Protein AF-A0A183AUZ8-F1 (afdb_monomer_lite)

InterPro domains:
  IPR031570 Neurobeachin/BDCP, DUF4704 [PF15787] (14-225)
  IPR050865 BEACH Domain-Containing [PTHR13743] (16-226)

Organism: NCBI:txid27848

Radius of gyration: 24.54 Å; chains: 1; bounding box: 104×72×53 Å

Structure (mmCIF, N/CA/C/O backbone):
data_AF-A0A183AUZ8-F1
#
_entry.id   AF-A0A183AUZ8-F1
#
loop_
_atom_site.group_PDB
_atom_site.id
_atom_site.type_symbol
_atom_site.label_atom_id
_atom_site.label_alt_id
_atom_site.label_comp_id
_atom_site.label_asym_id
_atom_site.label_entity_id
_atom_site.label_seq_id
_atom_site.pdbx_PDB_ins_code
_atom_site.Cartn_x
_atom_site.Cartn_y
_atom_site.Cartn_z
_atom_site.occupancy
_atom_site.B_iso_or_equiv
_atom_site.auth_seq_id
_atom_site.auth_comp_id
_atom_site.auth_asym_id
_atom_site.auth_atom_id
_atom_site.pdbx_PDB_model_num
ATOM 1 N N . MET A 1 1 ? 46.130 -4.155 -6.485 1.00 32.97 1 MET A N 1
ATOM 2 C CA . MET A 1 1 ? 44.890 -4.934 -6.694 1.00 32.97 1 MET A CA 1
ATOM 3 C C . MET A 1 1 ? 44.482 -5.576 -5.377 1.00 32.97 1 MET A C 1
ATOM 5 O O . MET A 1 1 ? 45.115 -6.537 -4.963 1.00 32.97 1 MET A O 1
ATOM 9 N N . ALA A 1 2 ? 43.492 -5.015 -4.681 1.00 32.28 2 ALA A N 1
ATOM 10 C CA . ALA A 1 2 ? 42.981 -5.591 -3.439 1.00 32.28 2 ALA A CA 1
ATOM 11 C C . ALA A 1 2 ? 41.902 -6.631 -3.772 1.00 32.28 2 ALA A C 1
ATOM 13 O O . ALA A 1 2 ? 40.812 -6.291 -4.225 1.00 32.28 2 ALA A O 1
ATOM 14 N N . VAL A 1 3 ? 42.239 -7.908 -3.596 1.00 37.34 3 VAL A N 1
ATOM 15 C CA . VAL A 1 3 ? 41.305 -9.029 -3.728 1.00 37.34 3 VAL A CA 1
ATOM 16 C C . VAL A 1 3 ? 40.430 -9.055 -2.476 1.00 37.34 3 VAL A C 1
ATOM 18 O O . VAL A 1 3 ? 40.911 -9.365 -1.387 1.00 37.34 3 VAL A O 1
ATOM 21 N N . PHE A 1 4 ? 39.144 -8.734 -2.621 1.00 37.06 4 PHE A N 1
ATOM 22 C CA . PHE A 1 4 ? 38.146 -8.947 -1.573 1.00 37.06 4 PHE A CA 1
ATOM 23 C C . PHE A 1 4 ? 37.983 -10.455 -1.331 1.00 37.06 4 PHE A C 1
ATOM 25 O O . PHE A 1 4 ? 37.250 -11.144 -2.040 1.00 37.06 4 PHE A O 1
ATOM 32 N N . ARG A 1 5 ? 38.679 -10.990 -0.320 1.00 40.84 5 ARG A N 1
ATOM 33 C CA . ARG A 1 5 ? 38.391 -12.322 0.225 1.00 40.84 5 ARG A CA 1
ATOM 34 C C . ARG A 1 5 ? 37.094 -12.247 1.025 1.00 40.84 5 ARG A C 1
ATOM 36 O O . ARG A 1 5 ? 37.090 -11.861 2.189 1.00 40.84 5 ARG A O 1
ATOM 43 N N . ILE A 1 6 ? 35.990 -12.633 0.396 1.00 52.94 6 ILE A N 1
ATOM 44 C CA . ILE A 1 6 ? 34.764 -12.981 1.114 1.00 52.94 6 ILE A CA 1
ATOM 45 C C . ILE A 1 6 ? 35.009 -14.366 1.715 1.00 52.94 6 ILE A C 1
ATOM 47 O O . ILE A 1 6 ? 35.098 -15.349 0.980 1.00 52.94 6 ILE A O 1
ATOM 51 N N . ASN A 1 7 ? 35.160 -14.439 3.038 1.00 43.72 7 ASN A N 1
ATOM 52 C CA . ASN A 1 7 ? 35.188 -15.705 3.767 1.00 43.72 7 ASN A CA 1
ATOM 53 C C . ASN A 1 7 ? 33.906 -16.490 3.435 1.00 43.72 7 ASN A C 1
ATOM 55 O O . ASN A 1 7 ? 32.812 -16.119 3.859 1.00 43.72 7 ASN A O 1
ATOM 59 N N . LYS A 1 8 ? 34.037 -17.544 2.619 1.00 52.25 8 LYS A N 1
ATOM 60 C CA . LYS A 1 8 ? 32.941 -18.434 2.225 1.00 52.25 8 LYS A CA 1
ATOM 61 C C . LYS A 1 8 ? 32.651 -19.402 3.369 1.00 52.25 8 LYS A C 1
ATOM 63 O O . LYS A 1 8 ? 33.182 -20.506 3.401 1.00 52.25 8 LYS A O 1
ATOM 68 N N . VAL A 1 9 ? 31.796 -18.993 4.300 1.00 56.75 9 VAL A N 1
ATOM 69 C CA . VAL A 1 9 ? 30.981 -19.976 5.023 1.00 56.75 9 VAL A CA 1
ATOM 70 C C . VAL A 1 9 ? 30.044 -20.591 3.972 1.00 56.75 9 VAL A C 1
ATOM 72 O O . VAL A 1 9 ? 29.371 -19.818 3.284 1.00 56.75 9 VAL A O 1
ATOM 75 N N . PRO A 1 10 ? 30.031 -21.922 3.762 1.00 57.81 10 PRO A N 1
ATOM 76 C CA . PRO A 1 10 ? 29.161 -22.536 2.766 1.00 57.81 10 PRO A CA 1
ATOM 77 C C . PRO A 1 10 ? 27.706 -22.306 3.179 1.00 57.81 10 PRO A C 1
ATOM 79 O O . PRO A 1 10 ? 27.254 -22.781 4.222 1.00 57.81 10 PRO A O 1
ATOM 82 N N . LEU A 1 11 ? 26.996 -21.512 2.384 1.00 59.31 11 LEU A N 1
ATOM 83 C CA . LEU A 1 11 ? 25.573 -21.265 2.565 1.00 59.31 11 LEU A CA 1
ATOM 84 C C . LEU A 1 11 ? 24.807 -22.495 2.070 1.00 59.31 11 LEU A C 1
ATOM 86 O O . LEU A 1 11 ? 25.233 -23.181 1.142 1.00 59.31 11 LEU A O 1
ATOM 90 N N . ARG A 1 12 ? 23.663 -22.797 2.689 1.00 67.00 12 ARG A N 1
ATOM 91 C CA . ARG A 1 12 ? 22.786 -23.857 2.167 1.00 67.00 12 ARG A CA 1
ATOM 92 C C . ARG A 1 12 ? 22.273 -23.429 0.779 1.00 67.00 12 ARG A C 1
ATOM 94 O O . ARG A 1 12 ? 22.017 -22.237 0.611 1.00 67.00 12 ARG A O 1
ATOM 101 N N . PRO A 1 13 ? 22.024 -24.347 -0.174 1.00 74.56 13 PRO A N 1
ATOM 102 C CA . PRO A 1 13 ? 21.594 -23.988 -1.533 1.00 74.56 13 PRO A CA 1
ATOM 103 C C . PRO A 1 13 ? 20.413 -23.000 -1.585 1.00 74.56 13 PRO A C 1
ATOM 105 O O . PRO A 1 13 ? 20.418 -22.056 -2.367 1.00 74.56 13 PRO A O 1
ATOM 108 N N . ALA A 1 14 ? 19.441 -23.130 -0.676 1.00 73.81 14 ALA A N 1
ATOM 109 C CA . ALA A 1 14 ? 18.319 -22.194 -0.558 1.00 73.81 14 ALA A CA 1
ATOM 110 C C . ALA A 1 14 ? 18.739 -20.759 -0.162 1.00 73.81 14 ALA A C 1
ATOM 112 O O . ALA A 1 14 ? 18.191 -19.785 -0.671 1.00 73.81 14 ALA A O 1
ATOM 113 N N . GLN A 1 15 ? 19.735 -20.607 0.715 1.00 77.44 15 GLN A N 1
ATOM 114 C CA . GLN A 1 15 ? 20.244 -19.296 1.139 1.00 77.44 15 GLN A CA 1
ATOM 115 C C . GLN A 1 15 ? 21.032 -18.601 0.024 1.00 77.44 15 GLN A C 1
ATOM 117 O O . GLN A 1 15 ? 20.997 -17.375 -0.082 1.00 77.44 15 GLN A O 1
ATOM 122 N N . GLU A 1 16 ? 21.723 -19.366 -0.824 1.00 82.44 16 GLU A N 1
ATOM 123 C CA . GLU A 1 16 ? 22.398 -18.821 -2.005 1.00 82.44 16 GLU A CA 1
ATOM 124 C C . GLU A 1 16 ? 21.390 -18.288 -3.025 1.00 82.44 16 GLU A C 1
ATOM 126 O O . GLU A 1 16 ? 21.568 -17.181 -3.531 1.00 82.44 16 GLU A O 1
ATOM 131 N N . VAL A 1 17 ? 20.291 -19.015 -3.252 1.00 82.50 17 VAL A N 1
ATOM 132 C CA . VAL A 1 17 ? 19.196 -18.574 -4.130 1.00 82.50 17 VAL A CA 1
ATOM 133 C C . VAL A 1 17 ? 18.550 -17.286 -3.614 1.00 82.50 17 VAL A C 1
ATOM 135 O O . VAL A 1 17 ? 18.391 -16.342 -4.386 1.00 82.50 17 VAL A O 1
ATOM 138 N N . LEU A 1 18 ? 18.241 -17.191 -2.316 1.00 80.88 18 LEU A N 1
ATOM 139 C CA . LEU A 1 18 ? 17.688 -15.963 -1.723 1.00 80.88 18 LEU A CA 1
ATOM 140 C C . LEU A 1 18 ? 18.646 -14.774 -1.864 1.00 80.88 18 LEU A C 1
ATOM 142 O O . LEU A 1 18 ? 18.237 -13.665 -2.207 1.00 80.88 18 LEU A O 1
ATOM 146 N N . LYS A 1 19 ? 19.946 -15.004 -1.659 1.00 84.00 19 LYS A N 1
ATOM 147 C CA . LYS A 1 19 ? 20.967 -13.967 -1.828 1.00 84.00 19 LYS A CA 1
ATOM 148 C C . LYS A 1 19 ? 21.095 -13.520 -3.286 1.00 84.00 19 LYS A C 1
ATOM 150 O O . LYS A 1 19 ? 21.259 -12.329 -3.543 1.00 84.00 19 LYS A O 1
ATOM 155 N N . LEU A 1 20 ? 21.014 -14.451 -4.237 1.00 87.31 20 LEU A N 1
ATOM 156 C CA . LEU A 1 20 ? 21.001 -14.142 -5.668 1.00 87.31 20 LEU A CA 1
ATOM 157 C C . LEU A 1 20 ? 19.767 -13.317 -6.046 1.00 87.31 20 LEU A C 1
ATOM 159 O O . LEU A 1 20 ? 19.931 -12.279 -6.683 1.00 87.31 20 LEU A O 1
ATOM 163 N N . ARG A 1 21 ? 18.570 -13.714 -5.592 1.00 87.31 21 ARG A N 1
ATOM 164 C CA . ARG A 1 21 ? 17.322 -12.952 -5.787 1.00 87.31 21 ARG A CA 1
ATOM 165 C C . ARG A 1 21 ? 17.463 -11.518 -5.281 1.00 87.31 21 ARG A C 1
ATOM 167 O O . ARG A 1 21 ? 17.284 -10.579 -6.052 1.00 87.31 21 ARG A O 1
ATOM 174 N N . ALA A 1 22 ? 17.900 -11.341 -4.034 1.00 84.56 22 ALA A N 1
ATOM 175 C CA . ALA A 1 22 ? 18.099 -10.017 -3.449 1.00 84.56 22 ALA A CA 1
ATOM 176 C C . ALA A 1 22 ? 19.098 -9.159 -4.250 1.00 84.56 22 ALA A C 1
ATOM 178 O O . ALA A 1 22 ? 18.833 -7.987 -4.522 1.00 84.56 22 ALA A O 1
ATOM 179 N N . ASN A 1 23 ? 20.226 -9.738 -4.675 1.00 85.44 23 ASN A N 1
ATOM 180 C CA . ASN A 1 23 ? 21.224 -9.024 -5.476 1.00 85.44 23 ASN A CA 1
ATOM 181 C C . ASN A 1 23 ? 20.684 -8.612 -6.854 1.00 85.44 23 ASN A C 1
ATOM 183 O O . ASN A 1 23 ? 20.964 -7.500 -7.301 1.00 85.44 23 ASN A O 1
ATOM 187 N N . LEU A 1 24 ? 19.903 -9.476 -7.513 1.00 88.69 24 LEU A N 1
ATOM 188 C CA . LEU A 1 24 ? 19.265 -9.164 -8.794 1.00 88.69 24 LEU A CA 1
ATOM 189 C C . LEU A 1 24 ? 18.282 -7.996 -8.655 1.00 88.69 24 LEU A C 1
ATOM 191 O O . LEU A 1 24 ? 18.330 -7.067 -9.456 1.00 88.69 24 LEU A O 1
ATOM 195 N N . LEU A 1 25 ? 17.448 -7.989 -7.611 1.00 86.56 25 LEU A N 1
ATOM 196 C CA . LEU A 1 25 ? 16.498 -6.898 -7.362 1.00 86.56 25 LEU A CA 1
ATOM 197 C C . LEU A 1 25 ? 17.210 -5.571 -7.070 1.00 86.56 25 LEU A C 1
ATOM 199 O O . LEU A 1 25 ? 16.816 -4.530 -7.595 1.00 86.56 25 LEU A O 1
ATOM 203 N N . VAL A 1 26 ? 18.290 -5.595 -6.281 1.00 86.38 26 VAL A N 1
ATOM 204 C CA . VAL A 1 26 ? 19.116 -4.401 -6.028 1.00 86.38 26 VAL A CA 1
ATOM 205 C C . VAL A 1 26 ? 19.742 -3.887 -7.322 1.00 86.38 26 VAL A C 1
ATOM 207 O O . VAL A 1 26 ? 19.744 -2.679 -7.559 1.00 86.38 26 VAL A O 1
ATOM 210 N N . TYR A 1 27 ? 20.245 -4.783 -8.170 1.00 87.06 27 TYR A N 1
ATOM 211 C CA . TYR A 1 27 ? 20.816 -4.412 -9.460 1.00 87.06 27 TYR A CA 1
ATOM 212 C C . TYR A 1 27 ? 19.770 -3.779 -10.387 1.00 87.06 27 TYR A C 1
ATOM 214 O O . TYR A 1 27 ? 20.010 -2.694 -10.915 1.00 87.06 27 TYR A O 1
ATOM 222 N N . LEU A 1 28 ? 18.585 -4.387 -10.515 1.00 87.12 28 LEU A N 1
ATOM 223 C CA . LEU A 1 28 ? 17.470 -3.833 -11.294 1.00 87.12 28 LEU A CA 1
ATOM 224 C C . LEU A 1 28 ? 17.058 -2.449 -10.787 1.00 87.12 28 LEU A C 1
ATOM 226 O O . LEU A 1 28 ? 16.944 -1.509 -11.571 1.00 87.12 28 LEU A O 1
ATOM 230 N N . LYS A 1 29 ? 16.922 -2.288 -9.466 1.00 87.44 29 LYS A N 1
ATOM 231 C CA . LYS A 1 29 ? 16.644 -0.988 -8.849 1.00 87.44 29 LYS A CA 1
ATOM 232 C C . LYS A 1 29 ? 17.690 0.060 -9.240 1.00 87.44 29 LYS A C 1
ATOM 234 O O . LYS A 1 29 ? 17.342 1.180 -9.611 1.00 87.44 29 LYS A O 1
ATOM 239 N N . GLN A 1 30 ? 18.973 -0.290 -9.144 1.00 86.88 30 GLN A N 1
ATOM 240 C CA . GLN A 1 30 ? 20.069 0.615 -9.492 1.00 86.88 30 GLN A CA 1
ATOM 241 C C . GLN A 1 30 ? 20.082 0.965 -10.983 1.00 86.88 30 GLN A C 1
ATOM 243 O O . GLN A 1 30 ? 20.420 2.096 -11.323 1.00 86.88 30 GLN A O 1
ATOM 248 N N . LEU A 1 31 ? 19.709 0.037 -11.869 1.00 86.25 31 LEU A N 1
ATOM 249 C CA . LEU A 1 31 ? 19.589 0.317 -13.300 1.00 86.25 31 LEU A CA 1
ATOM 250 C C . LEU A 1 31 ? 18.527 1.384 -13.576 1.00 86.25 31 LEU A C 1
ATOM 252 O O . LEU A 1 31 ? 18.846 2.385 -14.216 1.00 86.25 31 LEU A O 1
ATOM 256 N N . VAL A 1 32 ? 17.320 1.223 -13.027 1.00 86.06 32 VAL A N 1
ATOM 257 C CA . VAL A 1 32 ? 16.226 2.198 -13.193 1.00 86.06 32 VAL A CA 1
ATOM 258 C C . VAL A 1 32 ? 16.620 3.560 -12.618 1.00 86.06 32 VAL A C 1
ATOM 260 O O . VAL A 1 32 ? 16.471 4.587 -13.279 1.00 86.06 32 VAL A O 1
ATOM 263 N N . ALA A 1 33 ? 17.212 3.580 -11.419 1.00 84.12 33 ALA A N 1
ATOM 264 C CA . ALA A 1 33 ? 17.656 4.820 -10.788 1.00 84.12 33 ALA A CA 1
ATOM 265 C C . ALA A 1 33 ? 18.726 5.563 -11.609 1.00 84.12 33 ALA A C 1
ATOM 267 O O . ALA A 1 33 ? 18.739 6.792 -11.629 1.00 84.12 33 ALA A O 1
ATOM 268 N N . ARG A 1 34 ? 19.616 4.837 -12.300 1.00 87.00 34 ARG A N 1
ATOM 269 C CA . ARG A 1 34 ? 20.662 5.431 -13.152 1.00 87.00 34 ARG A CA 1
ATOM 270 C C . ARG A 1 34 ? 20.136 5.903 -14.501 1.00 87.00 34 ARG A C 1
ATOM 272 O O . ARG A 1 34 ? 20.603 6.925 -14.989 1.00 87.00 34 ARG A O 1
ATOM 279 N N . GLN A 1 35 ? 19.205 5.167 -15.105 1.00 85.75 35 GLN A N 1
ATOM 280 C CA . GLN A 1 35 ? 18.565 5.570 -16.361 1.00 85.75 35 GLN A CA 1
ATOM 281 C C . GLN A 1 35 ? 17.615 6.757 -16.159 1.00 85.75 35 GLN A C 1
ATOM 283 O O . GLN A 1 35 ? 17.371 7.517 -17.093 1.00 85.75 35 GLN A O 1
ATOM 288 N N . GLY A 1 36 ? 17.089 6.934 -14.942 1.00 83.62 36 GLY A N 1
ATOM 289 C CA . GLY A 1 36 ? 16.226 8.057 -14.575 1.00 83.62 36 GLY A CA 1
ATOM 290 C C . GLY A 1 36 ? 14.814 7.975 -15.158 1.00 83.62 36 GLY A C 1
ATOM 291 O O . GLY A 1 36 ? 14.023 8.895 -14.964 1.00 83.62 36 GLY A O 1
ATOM 292 N N . THR A 1 37 ? 14.486 6.885 -15.852 1.00 86.62 37 THR A N 1
ATOM 293 C CA . THR A 1 37 ? 13.165 6.600 -16.417 1.00 86.62 37 THR A CA 1
ATOM 294 C C . THR A 1 37 ? 12.910 5.096 -16.363 1.00 86.62 37 THR A C 1
ATOM 296 O O . THR A 1 37 ? 13.853 4.308 -16.394 1.00 86.62 37 THR A O 1
ATOM 299 N N . LEU A 1 38 ? 11.639 4.709 -16.253 1.00 91.06 38 LEU A N 1
ATOM 300 C CA . LEU A 1 38 ? 11.180 3.332 -16.426 1.00 91.06 38 LEU A CA 1
ATOM 301 C C . LEU A 1 38 ? 10.247 3.291 -17.637 1.00 91.06 38 LEU A C 1
ATOM 303 O O . LEU A 1 38 ? 9.286 4.071 -17.698 1.00 91.06 38 LEU A O 1
ATOM 307 N N . LEU A 1 39 ? 10.529 2.404 -18.590 1.00 92.38 39 LEU A N 1
ATOM 308 C CA . LEU A 1 39 ? 9.748 2.290 -19.820 1.00 92.38 39 LEU A CA 1
ATOM 309 C C . LEU A 1 39 ? 8.374 1.663 -19.544 1.00 92.38 39 LEU A C 1
ATOM 311 O O . LEU A 1 39 ? 8.219 0.844 -18.638 1.00 92.38 39 LEU A O 1
ATOM 315 N N . ASP A 1 40 ? 7.375 1.997 -20.368 1.00 93.12 40 ASP A N 1
ATOM 316 C CA . ASP A 1 40 ? 6.026 1.417 -20.256 1.00 93.12 40 ASP A CA 1
ATOM 317 C C . ASP A 1 40 ? 6.051 -0.112 -20.365 1.00 93.12 40 ASP A C 1
ATOM 319 O O . ASP A 1 40 ? 5.426 -0.796 -19.564 1.00 93.12 40 ASP A O 1
ATOM 323 N N . ALA A 1 41 ? 6.847 -0.664 -21.285 1.00 93.44 41 ALA A N 1
ATOM 324 C CA . ALA A 1 41 ? 6.987 -2.111 -21.438 1.00 93.44 41 ALA A CA 1
ATOM 325 C C . ALA A 1 41 ? 7.559 -2.795 -20.179 1.00 93.44 41 ALA A C 1
ATOM 327 O O . ALA A 1 41 ? 7.139 -3.898 -19.834 1.00 93.44 41 ALA A O 1
ATOM 328 N N . GLU A 1 42 ? 8.489 -2.142 -19.476 1.00 93.38 42 GLU A N 1
ATOM 329 C CA . GLU A 1 42 ? 9.099 -2.667 -18.247 1.00 93.38 42 GLU A CA 1
ATOM 330 C C . GLU A 1 42 ? 8.118 -2.604 -17.075 1.00 93.38 42 GLU A C 1
ATOM 332 O O . GLU A 1 42 ? 7.964 -3.582 -16.343 1.00 93.38 42 GLU A O 1
ATOM 337 N N . MET A 1 43 ? 7.403 -1.483 -16.931 1.00 94.88 43 MET A N 1
ATOM 338 C CA . MET A 1 43 ? 6.323 -1.359 -15.952 1.00 94.88 43 MET A CA 1
ATOM 339 C C . MET A 1 43 ? 5.241 -2.408 -16.211 1.00 94.88 43 MET A C 1
ATOM 341 O O . MET A 1 43 ? 4.881 -3.151 -15.302 1.00 94.88 43 MET A O 1
ATOM 345 N N . GLN A 1 44 ? 4.770 -2.536 -17.451 1.00 95.00 44 GLN A N 1
ATOM 346 C CA . GLN A 1 44 ? 3.755 -3.518 -17.811 1.00 95.00 44 GLN A CA 1
ATOM 347 C C . GLN A 1 44 ? 4.228 -4.951 -17.540 1.00 95.00 44 GLN A C 1
ATOM 349 O O . GLN A 1 44 ? 3.438 -5.770 -17.076 1.00 95.00 44 GLN A O 1
ATOM 354 N N . ALA A 1 45 ? 5.508 -5.269 -17.764 1.00 94.38 45 ALA A N 1
ATOM 355 C CA . ALA A 1 45 ? 6.067 -6.575 -17.423 1.00 94.38 45 ALA A CA 1
ATOM 356 C C . ALA A 1 45 ? 6.021 -6.851 -15.909 1.00 94.38 45 ALA A C 1
ATOM 358 O O . ALA A 1 45 ? 5.602 -7.938 -15.504 1.00 94.38 45 ALA A O 1
ATOM 359 N N . LEU A 1 46 ? 6.380 -5.868 -15.071 1.00 94.88 46 LEU A N 1
ATOM 360 C CA . LEU A 1 46 ? 6.263 -5.976 -13.610 1.00 94.88 46 LEU A CA 1
ATOM 361 C C . LEU A 1 46 ? 4.803 -6.163 -13.176 1.00 94.88 46 LEU A C 1
ATOM 363 O O . LEU A 1 46 ? 4.504 -7.051 -12.378 1.00 94.88 46 LEU A O 1
ATOM 367 N N . LEU A 1 47 ? 3.886 -5.362 -13.722 1.00 96.12 47 LEU A N 1
ATOM 368 C CA . LEU A 1 47 ? 2.458 -5.450 -13.411 1.00 96.12 47 LEU A CA 1
ATOM 369 C C . LEU A 1 47 ? 1.870 -6.796 -13.850 1.00 96.12 47 LEU A C 1
ATOM 371 O O . LEU A 1 47 ? 1.157 -7.426 -13.075 1.00 96.12 47 LEU A O 1
ATOM 375 N N . ASN A 1 48 ? 2.222 -7.290 -15.037 1.00 95.69 48 ASN A N 1
ATOM 376 C CA . ASN A 1 48 ? 1.788 -8.598 -15.527 1.00 95.69 48 ASN A CA 1
ATOM 377 C C . ASN A 1 48 ? 2.306 -9.736 -14.643 1.00 95.69 48 ASN A C 1
ATOM 379 O O . ASN A 1 48 ? 1.544 -10.645 -14.318 1.00 95.69 48 ASN A O 1
ATOM 383 N N . TYR A 1 49 ? 3.566 -9.674 -14.201 1.00 95.19 49 TYR A N 1
ATOM 384 C CA . TYR A 1 49 ? 4.105 -10.638 -13.241 1.00 95.19 49 TYR A CA 1
ATOM 385 C C . TYR A 1 49 ? 3.271 -10.647 -11.957 1.00 95.19 49 TYR A C 1
ATOM 387 O O . TYR A 1 49 ? 2.781 -11.693 -11.533 1.00 95.19 49 TYR A O 1
ATOM 395 N N . LEU A 1 50 ? 3.011 -9.462 -11.400 1.00 96.00 50 LEU A N 1
ATOM 396 C CA . LEU A 1 50 ? 2.149 -9.284 -10.236 1.00 96.00 50 LEU A CA 1
ATOM 397 C C . LEU A 1 50 ? 0.683 -9.628 -10.506 1.00 96.00 50 LEU A C 1
ATOM 399 O O . LEU A 1 50 ? -0.083 -9.720 -9.557 1.00 96.00 50 LEU A O 1
ATOM 403 N N . LEU A 1 51 ? 0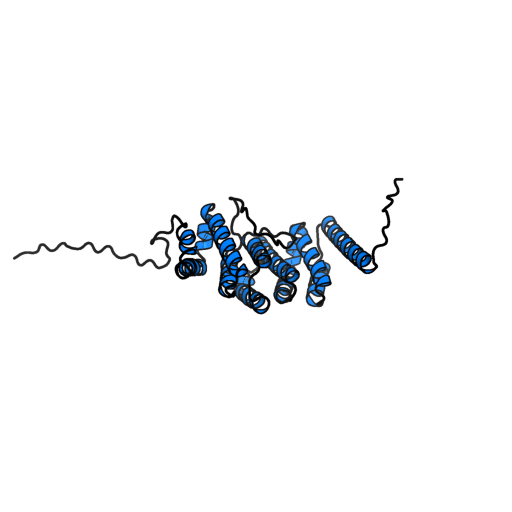.237 -9.825 -11.743 1.00 95.06 51 LEU A N 1
ATOM 404 C CA . LEU A 1 51 ? -1.106 -10.319 -12.043 1.00 95.06 51 LEU A CA 1
ATOM 405 C C . LEU A 1 51 ? -1.131 -11.836 -12.190 1.00 95.06 51 LEU A C 1
ATOM 407 O O . LEU A 1 51 ? -2.122 -12.437 -11.798 1.00 95.06 51 LEU A O 1
ATOM 411 N N . VAL A 1 52 ? -0.090 -12.462 -12.721 1.00 94.62 52 VAL A N 1
ATOM 412 C CA . VAL A 1 52 ? -0.111 -13.896 -13.048 1.00 94.62 52 VAL A CA 1
ATOM 413 C C . VAL A 1 52 ? 0.428 -14.755 -11.911 1.00 94.62 52 VAL A C 1
ATOM 415 O O . VAL A 1 52 ? -0.112 -15.822 -11.651 1.00 94.62 52 VAL A O 1
ATOM 418 N N . VAL A 1 53 ? 1.468 -14.290 -11.224 1.00 93.50 53 VAL A N 1
ATOM 419 C CA . VAL A 1 53 ? 2.154 -15.077 -10.199 1.00 93.50 53 VAL A CA 1
ATOM 420 C C . VAL A 1 53 ? 1.343 -15.118 -8.904 1.00 93.50 53 VAL A C 1
ATOM 422 O O . VAL A 1 53 ? 0.662 -14.149 -8.539 1.00 93.50 53 VAL A O 1
ATOM 425 N N . GLU A 1 54 ? 1.398 -16.260 -8.222 1.00 91.81 54 GLU A N 1
ATOM 426 C CA . GLU A 1 54 ? 0.663 -16.513 -6.978 1.00 91.81 54 GLU A CA 1
ATOM 427 C C . GLU A 1 54 ? 1.561 -16.951 -5.815 1.00 91.81 54 GLU A C 1
ATOM 429 O O . GLU A 1 54 ? 1.089 -16.955 -4.684 1.00 91.81 54 GLU A O 1
ATOM 434 N N . GLU A 1 55 ? 2.850 -17.254 -6.032 1.00 92.94 55 GLU A N 1
ATOM 435 C CA . GLU A 1 55 ? 3.729 -17.590 -4.908 1.00 92.94 55 GLU A CA 1
ATOM 436 C C . GLU A 1 55 ? 4.062 -16.345 -4.069 1.00 92.94 55 GLU A C 1
ATOM 438 O O . GLU A 1 55 ? 4.662 -15.387 -4.564 1.00 92.94 55 GLU A O 1
ATOM 443 N N . ASP A 1 56 ? 3.724 -16.380 -2.777 1.00 90.38 56 ASP A N 1
ATOM 444 C CA . ASP A 1 56 ? 3.818 -15.223 -1.878 1.00 90.38 56 ASP A CA 1
ATOM 445 C C . ASP A 1 56 ? 5.230 -14.635 -1.775 1.00 90.38 56 ASP A C 1
ATOM 447 O O . ASP A 1 56 ? 5.388 -13.417 -1.830 1.00 90.38 56 ASP A O 1
ATOM 451 N N . GLU A 1 57 ? 6.261 -15.480 -1.702 1.00 89.88 57 GLU A N 1
ATOM 452 C CA . GLU A 1 57 ? 7.666 -15.049 -1.649 1.00 89.88 57 GLU A CA 1
ATOM 453 C C . GLU A 1 57 ? 8.093 -14.313 -2.924 1.00 89.88 57 GLU A C 1
ATOM 455 O O . GLU A 1 57 ? 8.892 -13.379 -2.887 1.00 89.88 57 GLU A O 1
ATOM 460 N N . ASN A 1 58 ? 7.591 -14.752 -4.077 1.00 91.12 58 ASN A N 1
ATOM 461 C CA . ASN A 1 58 ? 7.908 -14.149 -5.368 1.00 91.12 58 ASN A CA 1
ATOM 462 C C . ASN A 1 58 ? 7.171 -12.814 -5.531 1.00 91.12 58 ASN A C 1
ATOM 464 O O . ASN A 1 58 ? 7.745 -11.827 -5.997 1.00 91.12 58 ASN A O 1
ATOM 468 N N . LEU A 1 59 ? 5.907 -12.774 -5.103 1.00 93.56 59 LEU A N 1
ATOM 469 C CA . LEU A 1 59 ? 5.110 -11.555 -5.056 1.00 93.56 59 LEU A CA 1
ATOM 470 C C . LEU A 1 59 ? 5.734 -10.515 -4.130 1.00 93.56 59 LEU A C 1
ATOM 472 O O . LEU A 1 59 ? 5.840 -9.357 -4.526 1.00 93.56 59 LEU A O 1
ATOM 476 N N . HIS A 1 60 ? 6.188 -10.929 -2.947 1.00 93.56 60 HIS A N 1
ATOM 477 C CA . HIS A 1 60 ? 6.829 -10.055 -1.971 1.00 93.56 60 HIS A CA 1
ATOM 478 C C . HIS A 1 60 ? 8.028 -9.324 -2.572 1.00 93.56 60 HIS A C 1
ATOM 480 O O . HIS A 1 60 ? 8.109 -8.100 -2.494 1.00 93.56 60 HIS A O 1
ATOM 486 N N . ASP A 1 61 ? 8.923 -10.056 -3.235 1.00 92.88 61 ASP A N 1
ATOM 487 C CA . ASP A 1 61 ? 10.121 -9.501 -3.867 1.00 92.88 61 ASP A CA 1
ATOM 488 C C . ASP A 1 61 ? 9.794 -8.432 -4.920 1.00 92.88 61 ASP A C 1
ATOM 490 O O . ASP A 1 61 ? 10.385 -7.347 -4.926 1.00 92.88 61 ASP A O 1
ATOM 494 N N . VAL A 1 62 ? 8.839 -8.721 -5.809 1.00 94.50 62 VAL A N 1
ATOM 495 C CA . VAL A 1 62 ? 8.476 -7.809 -6.904 1.00 94.50 62 VAL A CA 1
ATOM 496 C C . VAL A 1 62 ? 7.664 -6.617 -6.393 1.00 94.50 62 VAL A C 1
ATOM 498 O O . VAL A 1 62 ? 7.906 -5.486 -6.819 1.00 94.50 62 VAL A O 1
ATOM 501 N N . LEU A 1 63 ? 6.756 -6.831 -5.434 1.00 95.44 63 LEU A N 1
ATOM 502 C CA . LEU A 1 63 ? 6.032 -5.758 -4.749 1.00 95.44 63 LEU A CA 1
ATOM 503 C C . LEU A 1 63 ? 6.998 -4.837 -4.000 1.00 95.44 63 LEU A C 1
ATOM 505 O O . LEU A 1 63 ? 6.904 -3.616 -4.128 1.00 95.44 63 LEU A O 1
ATOM 509 N N . TYR A 1 64 ? 7.961 -5.404 -3.271 1.00 94.69 64 TYR A N 1
ATOM 510 C CA . TYR A 1 64 ? 8.970 -4.637 -2.552 1.00 94.69 64 TYR A CA 1
ATOM 511 C C . TYR A 1 64 ? 9.851 -3.822 -3.502 1.00 94.69 64 TYR A C 1
ATOM 513 O O . TYR A 1 64 ? 10.109 -2.645 -3.232 1.00 94.69 64 TYR A O 1
ATOM 521 N N . LEU A 1 65 ? 10.278 -4.405 -4.629 1.00 94.06 65 LEU A N 1
ATOM 522 C CA . LEU A 1 65 ? 11.021 -3.688 -5.665 1.00 94.06 65 LEU A CA 1
ATOM 523 C C . LEU A 1 65 ? 10.214 -2.498 -6.195 1.00 94.06 65 LEU A C 1
ATOM 525 O O . LEU A 1 65 ? 10.721 -1.376 -6.194 1.00 94.06 65 LEU A O 1
ATOM 529 N N . LEU A 1 66 ? 8.962 -2.724 -6.605 1.00 95.44 66 LEU A N 1
ATOM 530 C CA . LEU A 1 66 ? 8.103 -1.683 -7.169 1.00 95.44 66 LEU A CA 1
ATOM 531 C C . LEU A 1 66 ? 7.844 -0.554 -6.163 1.00 95.44 66 LEU A C 1
ATOM 533 O O . LEU A 1 66 ? 8.013 0.619 -6.491 1.00 95.44 66 LEU A O 1
ATOM 537 N N . ILE A 1 67 ? 7.509 -0.894 -4.918 1.00 95.88 67 ILE A N 1
ATOM 538 C CA . ILE A 1 67 ? 7.322 0.083 -3.841 1.00 95.88 67 ILE A CA 1
ATOM 539 C C . ILE A 1 67 ? 8.604 0.877 -3.595 1.00 95.88 67 ILE A C 1
ATOM 541 O O . ILE A 1 67 ? 8.561 2.098 -3.472 1.00 95.88 67 ILE A O 1
ATOM 545 N N . THR A 1 68 ? 9.756 0.211 -3.565 1.00 94.50 68 THR A N 1
ATOM 546 C CA . THR A 1 68 ? 11.044 0.880 -3.362 1.00 94.50 68 THR A CA 1
ATOM 547 C C . THR A 1 68 ? 11.369 1.845 -4.505 1.00 94.50 68 THR A C 1
ATOM 549 O O . THR A 1 68 ? 11.851 2.944 -4.252 1.00 94.50 68 THR A O 1
ATOM 552 N N . LEU A 1 69 ? 11.068 1.476 -5.751 1.00 94.00 69 LEU A N 1
ATOM 553 C CA . LEU A 1 69 ? 11.227 2.349 -6.915 1.00 94.00 69 LEU A CA 1
ATOM 554 C C . LEU A 1 69 ? 10.316 3.587 -6.849 1.00 94.00 69 LEU A C 1
ATOM 556 O O . LEU A 1 69 ? 10.760 4.691 -7.173 1.00 94.00 69 LEU A O 1
ATOM 560 N N . LEU A 1 70 ? 9.070 3.419 -6.396 1.00 94.50 70 LEU A N 1
ATOM 561 C CA . LEU A 1 70 ? 8.107 4.514 -6.229 1.00 94.50 70 LEU A CA 1
ATOM 562 C C . LEU A 1 70 ? 8.497 5.468 -5.087 1.00 94.50 70 LEU A C 1
ATOM 564 O O . LEU A 1 70 ? 8.289 6.673 -5.218 1.00 94.50 70 LEU A O 1
ATOM 568 N N . VAL A 1 71 ? 9.088 4.952 -4.001 1.00 93.94 71 VAL A N 1
ATOM 569 C CA . VAL A 1 71 ? 9.621 5.766 -2.891 1.00 93.94 71 VAL A CA 1
ATOM 570 C C . VAL A 1 71 ? 10.876 6.533 -3.314 1.00 93.94 71 VAL A C 1
ATOM 572 O O . VAL A 1 71 ? 10.958 7.740 -3.100 1.00 93.94 71 VAL A O 1
ATOM 575 N N . ASP A 1 72 ? 11.859 5.845 -3.901 1.00 92.06 72 ASP A N 1
ATOM 576 C CA . ASP A 1 72 ? 13.193 6.416 -4.122 1.00 92.06 72 ASP A CA 1
ATOM 577 C C . ASP A 1 72 ? 13.278 7.261 -5.399 1.00 92.06 72 ASP A C 1
ATOM 579 O O . ASP A 1 72 ? 14.073 8.197 -5.480 1.00 92.06 72 ASP A O 1
ATOM 583 N N . THR A 1 73 ? 12.474 6.934 -6.415 1.00 90.88 73 THR A N 1
ATOM 584 C CA . THR A 1 73 ? 12.507 7.584 -7.735 1.00 90.88 73 THR A CA 1
ATOM 585 C C . THR A 1 73 ? 11.103 7.939 -8.254 1.00 90.88 73 THR A C 1
ATOM 587 O O . THR A 1 73 ? 10.735 7.555 -9.369 1.00 90.88 73 THR A O 1
ATOM 590 N N . PRO A 1 74 ? 10.297 8.713 -7.497 1.00 91.19 74 PRO A N 1
ATOM 591 C CA . PRO A 1 74 ? 8.896 8.985 -7.833 1.00 91.19 74 PRO A CA 1
ATOM 592 C C . PRO A 1 74 ? 8.722 9.677 -9.192 1.00 91.19 74 PRO A C 1
ATOM 594 O O . PRO A 1 74 ? 7.783 9.369 -9.917 1.00 91.19 74 PRO A O 1
ATOM 597 N N . ASN A 1 75 ? 9.648 10.556 -9.589 1.00 88.75 75 ASN A N 1
ATOM 598 C CA . ASN A 1 75 ? 9.579 11.253 -10.881 1.00 88.75 75 ASN A CA 1
ATOM 599 C C . ASN A 1 75 ? 9.819 10.316 -12.077 1.00 88.75 75 ASN A C 1
ATOM 601 O O . ASN A 1 75 ? 9.196 10.484 -13.123 1.00 88.75 75 ASN A O 1
ATOM 605 N N . ALA A 1 76 ? 10.710 9.333 -11.918 1.00 87.50 76 ALA A N 1
ATOM 606 C CA . ALA A 1 76 ? 11.073 8.392 -12.977 1.00 87.50 76 ALA A CA 1
ATOM 607 C C . ALA A 1 76 ? 9.977 7.347 -13.222 1.00 87.50 76 ALA A C 1
ATOM 609 O O . ALA A 1 76 ? 9.788 6.895 -14.350 1.00 87.50 76 ALA A O 1
ATOM 610 N N . VAL A 1 77 ? 9.270 6.959 -12.156 1.00 91.88 77 VAL A N 1
ATOM 611 C CA . VAL A 1 77 ? 8.371 5.796 -12.158 1.00 91.88 77 VAL A CA 1
ATOM 612 C C . VAL A 1 77 ? 6.899 6.196 -12.063 1.00 91.88 77 VAL A C 1
ATOM 614 O O . VAL A 1 77 ? 6.054 5.523 -12.643 1.00 91.88 77 VAL A O 1
ATOM 617 N N . GLY A 1 78 ? 6.570 7.300 -11.388 1.00 91.25 78 GLY A N 1
ATOM 618 C CA . GLY A 1 78 ? 5.191 7.673 -11.055 1.00 91.25 78 GLY A CA 1
ATOM 619 C C . GLY A 1 78 ? 4.289 7.921 -12.263 1.00 91.25 78 GLY A C 1
ATOM 620 O O . GLY A 1 78 ? 3.149 7.459 -12.289 1.00 91.25 78 GLY A O 1
ATOM 621 N N . SER A 1 79 ? 4.800 8.585 -13.305 1.00 89.94 79 SER A N 1
ATOM 622 C CA . SER A 1 79 ? 4.011 8.817 -14.525 1.00 89.94 79 SER A CA 1
ATOM 623 C C . SER A 1 79 ? 3.730 7.510 -15.276 1.00 89.94 79 SER A C 1
ATOM 625 O O . SER A 1 79 ? 2.587 7.249 -15.645 1.00 89.94 79 SER A O 1
ATOM 627 N N . THR A 1 80 ? 4.748 6.661 -15.440 1.00 93.12 80 THR A N 1
ATOM 628 C CA . THR A 1 80 ? 4.633 5.329 -16.049 1.00 93.12 80 THR A CA 1
ATOM 629 C C . THR A 1 80 ? 3.696 4.433 -15.232 1.00 93.12 80 THR A C 1
ATOM 631 O O . THR A 1 80 ? 2.866 3.732 -15.801 1.00 93.12 80 THR A O 1
ATOM 634 N N . PHE A 1 81 ? 3.746 4.509 -13.901 1.00 94.44 81 PHE A N 1
ATOM 635 C CA . PHE A 1 81 ? 2.864 3.762 -13.001 1.00 94.44 81 PHE A CA 1
ATOM 636 C C . PHE A 1 81 ? 1.376 4.050 -13.250 1.00 94.44 81 PHE A C 1
ATOM 638 O O . PHE A 1 81 ? 0.581 3.118 -13.351 1.00 94.44 81 PHE A O 1
ATOM 645 N N . ILE A 1 82 ? 0.997 5.327 -13.386 1.00 92.25 82 ILE A N 1
ATOM 646 C CA . ILE A 1 82 ? -0.399 5.701 -13.657 1.00 92.25 82 ILE A CA 1
ATOM 647 C C . ILE A 1 82 ? -0.813 5.348 -15.090 1.00 92.25 82 ILE A C 1
ATOM 649 O O . ILE A 1 82 ? -1.898 4.805 -15.281 1.00 92.25 82 ILE A O 1
ATOM 653 N N . ARG A 1 83 ? 0.043 5.601 -16.094 1.00 91.19 83 ARG A N 1
ATOM 654 C CA . ARG A 1 83 ? -0.273 5.292 -17.505 1.00 91.19 83 ARG A CA 1
ATOM 655 C C . ARG A 1 83 ? -0.566 3.810 -17.749 1.00 91.19 83 ARG A C 1
ATOM 657 O O . ARG A 1 83 ? -1.404 3.505 -18.587 1.00 91.19 83 ARG A O 1
ATOM 664 N N . ASN A 1 84 ? 0.114 2.915 -17.030 1.00 93.81 84 ASN A N 1
ATOM 665 C CA . ASN A 1 84 ? -0.056 1.462 -17.162 1.00 93.81 84 ASN A CA 1
ATOM 666 C C . ASN A 1 84 ? -1.137 0.894 -16.224 1.00 93.81 84 ASN A C 1
ATOM 668 O O . ASN A 1 84 ? -1.181 -0.311 -15.998 1.00 93.81 84 ASN A O 1
ATOM 672 N N . ASP A 1 85 ? -1.988 1.751 -15.652 1.00 90.94 85 ASP A N 1
ATOM 673 C CA . ASP A 1 85 ? -3.153 1.350 -14.860 1.00 90.94 85 ASP A CA 1
ATOM 674 C C . ASP A 1 85 ? -2.830 0.340 -13.739 1.00 90.94 85 ASP A C 1
ATOM 676 O O . ASP A 1 85 ? -3.502 -0.671 -13.506 1.00 90.94 85 ASP A O 1
ATOM 680 N N . ALA A 1 86 ? -1.768 0.638 -12.987 1.00 93.88 86 ALA A N 1
ATOM 681 C CA . ALA A 1 86 ? -1.313 -0.200 -11.881 1.00 93.88 86 ALA A CA 1
ATOM 682 C C . ALA A 1 86 ? -2.338 -0.339 -10.733 1.00 93.88 86 ALA A C 1
ATOM 684 O O . ALA A 1 86 ? -2.156 -1.163 -9.831 1.00 93.88 86 ALA A O 1
ATOM 685 N N . LEU A 1 87 ? -3.433 0.433 -10.767 1.00 94.31 87 LEU A N 1
ATOM 686 C CA . LEU A 1 87 ? -4.532 0.372 -9.805 1.00 94.31 87 LEU A CA 1
ATOM 687 C C . LEU A 1 87 ? -5.149 -1.032 -9.734 1.00 94.31 87 LEU A C 1
ATOM 689 O O . LEU A 1 87 ? -5.414 -1.546 -8.646 1.00 94.31 87 LEU A O 1
ATOM 693 N N . HIS A 1 88 ? -5.315 -1.686 -10.883 1.00 93.06 88 HIS A N 1
ATOM 694 C CA . HIS A 1 88 ? -5.912 -3.019 -10.969 1.00 93.06 88 HIS A CA 1
ATOM 695 C C . HIS A 1 88 ? -5.055 -4.088 -10.275 1.00 93.06 88 HIS A C 1
ATOM 697 O O . HIS A 1 88 ? -5.586 -4.988 -9.619 1.00 93.06 88 HIS A O 1
ATOM 703 N N . VAL A 1 89 ? -3.726 -3.960 -10.350 1.00 95.62 89 VAL A N 1
ATOM 704 C CA . VAL A 1 89 ? -2.793 -4.845 -9.637 1.00 95.62 89 VAL A CA 1
ATOM 705 C C . VAL A 1 89 ? -2.946 -4.683 -8.131 1.00 95.62 89 VAL A C 1
ATOM 707 O O . VAL A 1 89 ? -3.021 -5.681 -7.413 1.00 95.62 89 VAL A O 1
ATOM 710 N N . ALA A 1 90 ? -3.053 -3.442 -7.652 1.00 95.62 90 ALA A N 1
ATOM 711 C CA . ALA A 1 90 ? -3.252 -3.169 -6.237 1.00 95.62 90 ALA A CA 1
ATOM 712 C C . ALA A 1 90 ? -4.546 -3.826 -5.724 1.00 95.62 90 ALA A C 1
ATOM 714 O O . ALA A 1 90 ? -4.501 -4.583 -4.756 1.00 95.62 90 ALA A O 1
ATOM 715 N N . PHE A 1 91 ? -5.674 -3.657 -6.426 1.00 95.38 91 PHE A N 1
ATOM 716 C CA . PHE A 1 91 ? -6.940 -4.297 -6.044 1.00 95.38 91 PHE A CA 1
ATOM 717 C C . PHE A 1 91 ? -6.896 -5.825 -6.085 1.00 95.38 91 PHE A C 1
ATOM 719 O O . PHE A 1 91 ? -7.421 -6.465 -5.171 1.00 95.38 91 PHE A O 1
ATOM 726 N N . LYS A 1 92 ? -6.237 -6.425 -7.087 1.00 94.81 92 LYS A N 1
ATOM 727 C CA . LYS A 1 92 ? -6.037 -7.882 -7.120 1.00 94.81 92 LYS A CA 1
ATOM 728 C C . LYS A 1 92 ? -5.284 -8.362 -5.877 1.00 94.81 92 LYS A C 1
ATOM 730 O O . LYS A 1 92 ? -5.645 -9.381 -5.291 1.00 94.81 92 LYS A O 1
ATOM 735 N N . ARG A 1 93 ? -4.249 -7.628 -5.463 1.00 95.06 93 ARG A N 1
ATOM 736 C CA . ARG A 1 93 ? -3.354 -8.042 -4.375 1.00 95.06 93 ARG A CA 1
ATOM 737 C C . ARG A 1 93 ? -3.879 -7.746 -2.971 1.00 95.06 93 ARG A C 1
ATOM 739 O O . ARG A 1 93 ? -3.416 -8.381 -2.030 1.00 95.06 93 ARG A O 1
ATOM 746 N N . LEU A 1 94 ? -4.910 -6.909 -2.817 1.00 94.56 94 LEU A N 1
ATOM 747 C CA . LEU A 1 94 ? -5.612 -6.743 -1.534 1.00 94.56 94 LEU A CA 1
ATOM 748 C C . LEU A 1 94 ? -6.214 -8.052 -0.999 1.00 94.56 94 LEU A C 1
ATOM 750 O O . LEU A 1 94 ? -6.395 -8.180 0.207 1.00 94.56 94 LEU A O 1
ATOM 754 N N . SER A 1 95 ? -6.543 -9.004 -1.881 1.00 91.69 95 SER A N 1
ATOM 755 C CA . SER A 1 95 ? -7.175 -10.280 -1.508 1.00 91.69 95 SER A CA 1
ATOM 756 C C . SER A 1 95 ? -6.179 -11.425 -1.253 1.00 91.69 95 SER A C 1
ATOM 758 O O . SER A 1 95 ? -6.597 -12.572 -1.122 1.00 91.69 95 SER A O 1
ATOM 760 N N . VAL A 1 96 ? -4.871 -11.149 -1.212 1.00 93.50 96 VAL A N 1
ATOM 761 C CA . VAL A 1 96 ? -3.834 -12.159 -0.922 1.00 93.50 96 VAL A CA 1
ATOM 762 C C . VAL A 1 96 ? -3.848 -12.527 0.566 1.00 93.50 96 VAL A C 1
ATOM 764 O O . VAL A 1 96 ? -4.129 -11.675 1.405 1.00 93.50 96 VAL A O 1
ATOM 767 N N . LEU A 1 97 ? -3.555 -13.787 0.910 1.00 92.19 97 LEU A N 1
ATOM 768 C CA . LEU A 1 97 ? -3.547 -14.277 2.299 1.00 92.19 97 LEU A CA 1
ATOM 769 C C . LEU A 1 97 ? -2.346 -13.776 3.111 1.00 92.19 97 LEU A C 1
ATOM 771 O O . LEU A 1 97 ? -2.490 -13.530 4.311 1.00 92.19 97 LEU A O 1
ATOM 775 N N . ASP A 1 98 ? -1.196 -13.570 2.472 1.00 94.38 98 ASP A N 1
ATOM 776 C CA . ASP A 1 98 ? -0.036 -12.965 3.117 1.00 94.38 98 ASP A CA 1
ATOM 777 C C . ASP A 1 98 ? -0.272 -11.479 3.442 1.00 94.38 98 ASP A C 1
ATOM 779 O O . ASP A 1 98 ? -0.631 -10.660 2.589 1.00 94.38 98 ASP A O 1
ATOM 783 N N . GLU A 1 99 ? -0.063 -11.117 4.707 1.00 94.62 99 GLU A N 1
ATOM 784 C CA . GLU A 1 99 ? -0.308 -9.765 5.202 1.00 94.62 99 GLU A CA 1
ATOM 785 C C . GLU A 1 99 ? 0.680 -8.741 4.638 1.00 94.62 99 GLU A C 1
ATOM 787 O O . GLU A 1 99 ? 0.294 -7.610 4.333 1.00 94.62 99 GLU A O 1
ATOM 792 N N . SER A 1 100 ? 1.942 -9.131 4.469 1.00 94.50 100 SER A N 1
ATOM 793 C CA . SER A 1 100 ? 2.991 -8.249 3.959 1.00 94.50 100 SER A CA 1
ATOM 794 C C . SER A 1 100 ? 2.691 -7.830 2.517 1.00 94.50 100 SER A C 1
ATOM 796 O O . SER A 1 100 ? 2.731 -6.644 2.174 1.00 94.50 100 SER A O 1
ATOM 798 N N . ASN A 1 101 ? 2.266 -8.789 1.694 1.00 95.56 101 ASN A N 1
ATOM 799 C CA . ASN A 1 101 ? 1.826 -8.566 0.322 1.00 95.56 101 ASN A CA 1
ATOM 800 C C . ASN A 1 101 ? 0.578 -7.673 0.256 1.00 95.56 101 ASN A C 1
ATOM 802 O O . ASN A 1 101 ? 0.538 -6.739 -0.554 1.00 95.56 101 ASN A O 1
ATOM 806 N N . ARG A 1 102 ? -0.407 -7.871 1.148 1.00 95.62 102 ARG A N 1
ATOM 807 C CA . ARG A 1 102 ? -1.559 -6.954 1.263 1.00 95.62 102 ARG A CA 1
ATOM 808 C C . ARG A 1 102 ? -1.136 -5.539 1.651 1.00 95.62 102 ARG A C 1
ATOM 810 O O . ARG A 1 102 ? -1.655 -4.574 1.092 1.00 95.62 102 ARG A O 1
ATOM 817 N N . VAL A 1 103 ? -0.185 -5.389 2.571 1.00 96.56 103 VAL A N 1
ATOM 818 C CA . VAL A 1 103 ? 0.351 -4.074 2.948 1.00 96.56 103 VAL A CA 1
ATOM 819 C C . VAL A 1 103 ? 0.979 -3.376 1.752 1.00 96.56 103 VAL A C 1
ATOM 821 O O . VAL A 1 103 ? 0.727 -2.189 1.543 1.00 96.56 103 VAL A O 1
ATOM 824 N N . TYR A 1 104 ? 1.748 -4.085 0.928 1.00 97.31 104 TYR A N 1
ATOM 825 C CA . TYR A 1 104 ? 2.270 -3.489 -0.297 1.00 97.31 104 TYR A CA 1
ATOM 826 C C . TYR A 1 104 ? 1.169 -3.108 -1.282 1.00 97.31 104 TYR A C 1
ATOM 828 O O . TYR A 1 104 ? 1.253 -2.033 -1.870 1.00 97.31 104 TYR A O 1
ATOM 836 N N . ALA A 1 105 ? 0.105 -3.902 -1.405 1.00 97.12 105 ALA A N 1
ATOM 837 C CA . ALA A 1 105 ? -1.054 -3.535 -2.213 1.00 97.12 105 ALA A CA 1
ATOM 838 C C . ALA A 1 105 ? -1.706 -2.222 -1.734 1.00 97.12 105 ALA A C 1
ATOM 840 O O . ALA A 1 105 ? -1.964 -1.332 -2.544 1.00 97.12 105 ALA A O 1
ATOM 841 N N . ILE A 1 106 ? -1.879 -2.041 -0.419 1.00 97.19 106 ILE A N 1
ATOM 842 C CA . ILE A 1 106 ? -2.361 -0.778 0.173 1.00 97.19 106 ILE A CA 1
ATOM 843 C C . ILE A 1 106 ? -1.412 0.381 -0.164 1.00 97.19 106 ILE A C 1
ATOM 845 O O . ILE A 1 106 ? -1.856 1.472 -0.522 1.00 97.19 106 ILE A O 1
ATOM 849 N N . LYS A 1 107 ? -0.097 0.158 -0.092 1.00 97.06 107 LYS A N 1
ATOM 850 C CA . LYS A 1 107 ? 0.898 1.182 -0.440 1.00 97.06 107 LYS A CA 1
ATOM 851 C C . LYS A 1 107 ? 0.863 1.546 -1.928 1.00 97.06 107 LYS A C 1
ATOM 853 O O . LYS A 1 107 ? 0.986 2.725 -2.252 1.00 97.06 107 LYS A O 1
ATOM 858 N N . LEU A 1 108 ? 0.626 0.584 -2.826 1.00 97.00 108 LEU A N 1
ATOM 859 C CA . LEU A 1 108 ? 0.412 0.851 -4.255 1.00 97.00 108 LEU A CA 1
ATOM 860 C C . LEU A 1 108 ? -0.828 1.724 -4.490 1.00 97.00 108 LEU A C 1
ATOM 862 O O . LEU A 1 108 ? -0.758 2.656 -5.291 1.00 97.00 108 LEU A O 1
ATOM 866 N N . LEU A 1 109 ? -1.926 1.493 -3.757 1.00 96.19 109 LEU A N 1
ATOM 867 C CA . LEU A 1 109 ? -3.093 2.389 -3.788 1.00 96.19 109 LEU A CA 1
ATOM 868 C C . LEU A 1 109 ? -2.732 3.800 -3.322 1.00 96.19 109 LEU A C 1
ATOM 870 O O . LEU A 1 109 ? -3.145 4.780 -3.938 1.00 96.19 109 LEU A O 1
ATOM 874 N N . GLY A 1 110 ? -1.918 3.916 -2.273 1.00 95.25 110 GLY A N 1
ATOM 875 C CA . GLY A 1 110 ? -1.431 5.211 -1.812 1.00 95.25 110 GLY A CA 1
ATOM 876 C C . GLY A 1 110 ? -0.622 5.960 -2.867 1.00 95.25 110 GLY A C 1
ATOM 877 O O . GLY A 1 110 ? -0.841 7.154 -3.070 1.00 95.25 110 GLY A O 1
ATOM 878 N N . PHE A 1 111 ? 0.257 5.264 -3.590 1.00 95.38 111 PHE A N 1
ATOM 879 C CA . PHE A 1 111 ? 0.974 5.855 -4.720 1.00 95.38 111 PHE A CA 1
ATOM 880 C C . PHE A 1 111 ? 0.040 6.245 -5.862 1.00 95.38 111 PHE A C 1
ATOM 882 O O . PHE A 1 111 ? 0.212 7.322 -6.430 1.00 95.38 111 PHE A O 1
ATOM 889 N N . HIS A 1 112 ? -0.976 5.434 -6.167 1.00 94.50 112 HIS A N 1
ATOM 890 C CA . HIS A 1 112 ? -1.986 5.806 -7.153 1.00 94.50 112 HIS A CA 1
ATOM 891 C C . HIS A 1 112 ? -2.670 7.127 -6.766 1.00 94.50 112 HIS A C 1
ATOM 893 O O . HIS A 1 112 ? -2.645 8.079 -7.540 1.00 94.50 112 HIS A O 1
ATOM 899 N N . LEU A 1 113 ? -3.182 7.237 -5.536 1.00 93.38 113 LEU A N 1
ATOM 900 C CA . LEU A 1 113 ? -3.804 8.464 -5.020 1.00 93.38 113 LEU A CA 1
ATOM 901 C C . LEU A 1 113 ? -2.847 9.669 -5.051 1.00 93.38 113 LEU A C 1
ATOM 903 O O . LEU A 1 113 ? -3.251 10.791 -5.366 1.00 93.38 113 LEU A O 1
ATOM 907 N N . HIS A 1 114 ? -1.570 9.445 -4.735 1.00 92.50 114 HIS A N 1
ATOM 908 C CA . HIS A 1 114 ? -0.537 10.475 -4.774 1.00 92.50 114 HIS A CA 1
ATOM 909 C C . HIS A 1 114 ? -0.329 11.035 -6.185 1.00 92.50 114 HIS A C 1
ATOM 911 O O . HIS A 1 114 ? -0.434 12.247 -6.402 1.00 92.50 114 HIS A O 1
ATOM 917 N N . PHE A 1 115 ? -0.043 10.154 -7.144 1.00 91.62 115 PHE A N 1
ATOM 918 C CA . PHE A 1 115 ? 0.294 10.543 -8.508 1.00 91.62 115 PHE A CA 1
ATOM 919 C C . PHE A 1 115 ? -0.930 11.026 -9.289 1.00 91.62 115 PHE A C 1
ATOM 921 O O . PHE A 1 115 ? -0.800 11.991 -10.045 1.00 91.62 115 PHE A O 1
ATOM 928 N N . SER A 1 116 ? -2.121 10.462 -9.057 1.00 90.12 116 SER A N 1
ATOM 929 C CA . SER A 1 116 ? -3.367 10.954 -9.660 1.00 90.12 116 SER A CA 1
ATOM 930 C C . SER A 1 116 ? -3.625 12.416 -9.295 1.00 90.12 116 SER A C 1
ATOM 932 O O . SER A 1 116 ? -3.926 13.225 -10.171 1.00 90.12 116 SER A O 1
ATOM 934 N N . ARG A 1 117 ? -3.376 12.807 -8.036 1.00 86.56 117 ARG A N 1
ATOM 935 C CA . ARG A 1 117 ? -3.493 14.205 -7.592 1.00 86.56 117 ARG A CA 1
ATOM 936 C C . ARG A 1 117 ? -2.441 15.121 -8.221 1.00 86.56 117 ARG A C 1
ATOM 938 O O . ARG A 1 117 ? -2.776 16.223 -8.650 1.00 86.56 117 ARG A O 1
ATOM 945 N N . ILE A 1 118 ? -1.176 14.693 -8.263 1.00 85.56 118 ILE A N 1
ATOM 946 C CA . ILE A 1 118 ? -0.072 15.501 -8.817 1.00 85.56 118 ILE A CA 1
ATOM 947 C C . ILE A 1 118 ? -0.274 15.758 -10.309 1.00 85.56 118 ILE A C 1
ATOM 949 O O . ILE A 1 118 ? -0.111 16.885 -10.776 1.00 85.56 118 ILE A O 1
ATOM 953 N N . HIS A 1 119 ? -0.645 14.720 -11.051 1.00 82.50 119 HIS A N 1
ATOM 954 C CA . HIS A 1 119 ? -0.791 14.784 -12.499 1.00 82.50 119 HIS A CA 1
ATOM 955 C C . HIS A 1 119 ? -2.213 15.149 -12.952 1.00 82.50 119 HIS A C 1
ATOM 957 O O . HIS A 1 119 ? -2.451 15.240 -14.152 1.00 82.50 119 HIS A O 1
ATOM 963 N N . LYS A 1 120 ? -3.132 15.410 -12.008 1.00 81.25 120 LYS A N 1
ATOM 964 C CA . LYS A 1 120 ? -4.541 15.762 -12.258 1.00 81.25 120 LYS A CA 1
ATOM 965 C C . LYS A 1 120 ? -5.273 14.729 -13.125 1.00 81.25 120 LYS A C 1
ATOM 967 O O . LYS A 1 120 ? -6.075 15.102 -13.978 1.00 81.25 120 LYS A O 1
ATOM 972 N N . TYR A 1 121 ? -4.977 13.447 -12.919 1.00 79.94 121 TYR A N 1
ATOM 973 C CA . TYR A 1 121 ? -5.772 12.375 -13.513 1.00 79.94 121 TYR A CA 1
ATOM 974 C C . TYR A 1 121 ? -7.152 12.314 -12.853 1.00 79.94 121 TYR A C 1
ATOM 976 O O . TYR A 1 121 ? -7.328 12.765 -11.719 1.00 79.94 121 TYR A O 1
ATOM 984 N N . ASP A 1 122 ? -8.117 11.744 -13.574 1.00 77.62 122 ASP A N 1
ATOM 985 C CA . ASP A 1 122 ? -9.455 11.490 -13.051 1.00 77.62 122 ASP A CA 1
ATOM 986 C C . ASP A 1 122 ? -9.384 10.690 -11.743 1.00 77.62 122 ASP A C 1
ATOM 988 O O . ASP A 1 122 ? -8.666 9.692 -11.646 1.00 77.62 122 ASP A O 1
ATOM 992 N N . ASP A 1 123 ? -10.161 11.111 -10.743 1.00 82.31 123 ASP A N 1
ATOM 993 C CA . ASP A 1 123 ? -10.278 10.382 -9.482 1.00 82.31 123 ASP A CA 1
ATOM 994 C C . ASP A 1 123 ? -11.161 9.141 -9.676 1.00 82.31 123 ASP A C 1
ATOM 996 O O . ASP A 1 123 ? -12.375 9.148 -9.451 1.00 82.31 123 ASP A O 1
ATOM 1000 N N . LEU A 1 124 ? -10.538 8.069 -10.172 1.00 86.88 124 LEU A N 1
ATOM 1001 C CA . LEU A 1 124 ? -11.184 6.772 -10.375 1.00 86.88 124 LEU A CA 1
ATOM 1002 C C . LEU A 1 124 ? -11.670 6.177 -9.047 1.00 86.88 124 LEU A C 1
ATOM 1004 O O . LEU A 1 124 ? -12.665 5.450 -9.034 1.00 86.88 124 LEU A O 1
ATOM 1008 N N . MET A 1 125 ? -10.984 6.495 -7.943 1.00 89.88 125 MET A N 1
ATOM 1009 C CA . MET A 1 125 ? -11.302 5.967 -6.621 1.00 89.88 125 MET A CA 1
ATOM 1010 C C . MET A 1 125 ? -12.644 6.500 -6.125 1.00 89.88 125 MET A C 1
ATOM 1012 O O . MET A 1 125 ? -13.487 5.703 -5.708 1.00 89.88 125 MET A O 1
ATOM 1016 N N . ASP A 1 126 ? -12.878 7.808 -6.248 1.00 85.25 126 ASP A N 1
ATOM 1017 C CA . ASP A 1 126 ? -14.169 8.414 -5.912 1.00 85.25 126 ASP A CA 1
ATOM 1018 C C . ASP A 1 126 ? -15.244 8.097 -6.968 1.00 85.25 126 ASP A C 1
ATOM 1020 O O . ASP A 1 126 ? -16.365 7.731 -6.610 1.00 85.25 126 ASP A O 1
ATOM 1024 N N . ARG A 1 127 ? -14.920 8.164 -8.271 1.00 87.19 127 ARG A N 1
ATOM 1025 C CA . ARG A 1 127 ? -15.900 7.951 -9.358 1.00 87.19 127 ARG A CA 1
ATOM 1026 C C . ARG A 1 127 ? -16.580 6.584 -9.294 1.00 87.19 127 ARG A C 1
ATOM 1028 O O . ARG A 1 127 ? -17.784 6.497 -9.520 1.00 87.19 127 ARG A O 1
ATOM 1035 N N . TYR A 1 128 ? -15.812 5.527 -9.036 1.00 89.25 128 TYR A N 1
ATOM 1036 C CA . TYR A 1 128 ? -16.318 4.152 -9.033 1.00 89.25 128 TYR A CA 1
ATOM 1037 C C . TYR A 1 128 ? -16.532 3.589 -7.621 1.00 89.25 128 TYR A C 1
ATOM 1039 O O . TYR A 1 128 ? -16.790 2.396 -7.479 1.00 89.25 128 TYR A O 1
ATOM 1047 N N . GLY A 1 129 ? -16.420 4.417 -6.574 1.00 90.00 129 GLY A N 1
ATOM 1048 C CA . GLY A 1 129 ? -16.596 3.974 -5.187 1.00 90.00 129 GLY A CA 1
ATOM 1049 C C . GLY A 1 129 ? -15.563 2.929 -4.749 1.00 90.00 129 GLY A C 1
ATOM 1050 O O . GLY A 1 129 ? -15.862 2.037 -3.955 1.00 90.00 129 GLY A O 1
ATOM 1051 N N . LEU A 1 130 ? -14.336 3.004 -5.270 1.00 93.88 130 LEU A N 1
ATOM 1052 C CA . LEU A 1 130 ? -13.312 1.980 -5.044 1.00 93.88 130 LEU A CA 1
ATOM 1053 C C . LEU A 1 130 ? -12.782 1.972 -3.602 1.00 93.88 130 LEU A C 1
ATOM 1055 O O . LEU A 1 130 ? -12.227 0.967 -3.163 1.00 93.88 130 LEU A O 1
ATOM 1059 N N . PHE A 1 131 ? -12.985 3.051 -2.841 1.00 93.12 131 PHE A N 1
ATOM 1060 C CA . PHE A 1 131 ? -12.720 3.063 -1.399 1.00 93.12 131 PHE A CA 1
ATOM 1061 C C . PHE A 1 131 ? -13.598 2.062 -0.638 1.00 93.12 131 PHE A C 1
ATOM 1063 O O . PHE A 1 131 ? -13.097 1.359 0.238 1.00 93.12 131 PHE A O 1
ATOM 1070 N N . ASP A 1 132 ? -14.878 1.942 -0.998 1.00 91.94 132 ASP A N 1
ATOM 1071 C CA . ASP A 1 132 ? -15.769 0.950 -0.391 1.00 91.94 132 ASP A CA 1
ATOM 1072 C C . ASP A 1 132 ? -15.360 -0.465 -0.812 1.00 91.94 132 ASP A C 1
ATOM 1074 O O . ASP A 1 132 ? -15.240 -1.354 0.028 1.00 91.94 132 ASP A O 1
ATOM 1078 N N . LEU A 1 133 ? -15.009 -0.663 -2.089 1.00 94.19 133 LEU A N 1
ATOM 1079 C CA . LEU A 1 133 ? -14.470 -1.941 -2.565 1.00 94.19 133 LEU A CA 1
ATOM 1080 C C . LEU A 1 133 ? -13.188 -2.342 -1.819 1.00 94.19 133 LEU A C 1
ATOM 1082 O O . LEU A 1 133 ? -12.997 -3.516 -1.508 1.00 94.19 133 LEU A O 1
ATOM 1086 N N . MET A 1 134 ? -12.310 -1.383 -1.522 1.00 95.12 134 MET A N 1
ATOM 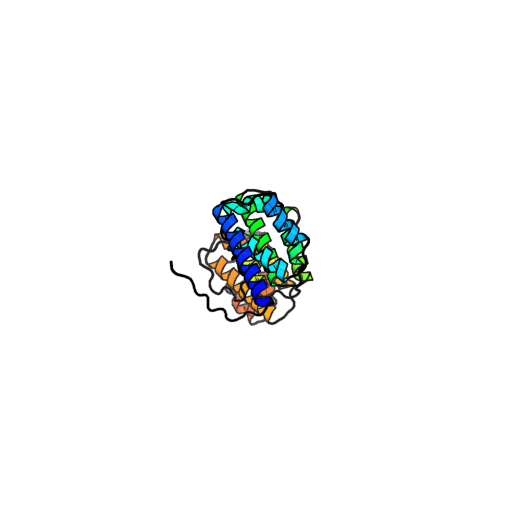1087 C CA . MET A 1 134 ? -11.093 -1.618 -0.746 1.00 95.12 134 MET A CA 1
ATOM 1088 C C . MET A 1 134 ? -11.421 -2.120 0.665 1.00 95.12 134 MET A C 1
ATOM 1090 O O . MET A 1 134 ? -10.793 -3.077 1.120 1.00 95.12 134 MET A O 1
ATOM 1094 N N . VAL A 1 135 ? -12.411 -1.519 1.335 1.00 93.88 135 VAL A N 1
ATOM 1095 C CA . VAL A 1 135 ? -12.892 -1.978 2.647 1.00 93.88 135 VAL A CA 1
ATOM 1096 C C . VAL A 1 135 ? -13.412 -3.411 2.561 1.00 93.88 135 VAL A C 1
ATOM 1098 O O . VAL A 1 135 ? -12.969 -4.258 3.336 1.00 93.88 135 VAL A O 1
ATOM 1101 N N . GLU A 1 136 ? -14.301 -3.700 1.604 1.00 93.69 136 GLU A N 1
ATOM 1102 C CA . GLU A 1 136 ? -14.879 -5.040 1.431 1.00 93.69 136 GLU A CA 1
ATOM 1103 C C . GLU A 1 136 ? -13.790 -6.099 1.207 1.00 93.69 136 GLU A C 1
ATOM 1105 O O . GLU A 1 136 ? -13.789 -7.151 1.845 1.00 93.69 136 GLU A O 1
ATOM 1110 N N . ARG A 1 137 ? -12.814 -5.809 0.337 1.00 93.94 137 ARG A N 1
ATOM 1111 C CA . ARG A 1 137 ? -11.725 -6.738 -0.008 1.00 93.94 137 ARG A CA 1
ATOM 1112 C C . ARG A 1 137 ? -10.792 -7.013 1.167 1.00 93.94 137 ARG A C 1
ATOM 1114 O O . ARG A 1 137 ? -10.394 -8.159 1.359 1.00 93.94 137 ARG A O 1
ATOM 1121 N N . LEU A 1 138 ? -10.444 -5.984 1.938 1.00 93.75 138 LEU A N 1
ATOM 1122 C CA . LEU A 1 138 ? -9.580 -6.136 3.109 1.00 93.75 138 LEU A CA 1
ATOM 1123 C C . LEU A 1 138 ? -10.283 -6.908 4.226 1.00 93.75 138 LEU A C 1
ATOM 1125 O O . LEU A 1 138 ? -9.699 -7.839 4.777 1.00 93.75 138 LEU A O 1
ATOM 1129 N N . HIS A 1 139 ? -11.537 -6.561 4.520 1.00 92.56 139 HIS A N 1
ATOM 1130 C CA . HIS A 1 139 ? -12.303 -7.215 5.577 1.00 92.56 139 HIS A CA 1
ATOM 1131 C C . HIS A 1 139 ? -12.620 -8.683 5.252 1.00 92.56 139 HIS A C 1
ATOM 1133 O O . HIS A 1 139 ? -12.575 -9.525 6.144 1.00 92.56 139 HIS A O 1
ATOM 1139 N N . ALA A 1 140 ? -12.874 -9.011 3.978 1.00 92.69 140 ALA A N 1
ATOM 1140 C CA . ALA A 1 140 ? -13.156 -10.382 3.548 1.00 92.69 140 ALA A CA 1
ATOM 1141 C C . ALA A 1 140 ? -12.003 -11.364 3.822 1.00 92.69 140 ALA A C 1
ATOM 1143 O O . ALA A 1 140 ? -12.254 -12.539 4.077 1.00 92.69 140 ALA A O 1
ATOM 1144 N N . VAL A 1 141 ? -10.749 -10.901 3.760 1.00 90.25 141 VAL A N 1
ATOM 1145 C CA . VAL A 1 141 ? -9.564 -11.744 4.001 1.00 90.25 141 VAL A CA 1
ATOM 1146 C C . VAL A 1 141 ? -9.075 -11.645 5.444 1.00 90.25 141 VAL A C 1
ATOM 1148 O O . VAL A 1 141 ? -8.690 -12.651 6.037 1.00 90.25 141 VAL A O 1
ATOM 1151 N N . ALA A 1 142 ? -9.080 -10.441 6.012 1.00 87.81 142 ALA A N 1
ATOM 1152 C CA . ALA A 1 142 ? -8.640 -10.175 7.372 1.00 87.81 142 ALA A CA 1
ATOM 1153 C C . ALA A 1 142 ? -9.784 -9.497 8.147 1.00 87.81 142 ALA A C 1
ATOM 1155 O O . ALA A 1 142 ? -9.896 -8.267 8.118 1.00 87.81 142 ALA A O 1
ATOM 1156 N N . PRO A 1 143 ? -10.633 -10.268 8.858 1.00 85.94 143 PRO A N 1
ATOM 1157 C CA . PRO A 1 143 ? -11.786 -9.705 9.560 1.00 85.94 143 PRO A CA 1
ATOM 1158 C C . PRO A 1 143 ? -11.367 -8.758 10.688 1.00 85.94 143 PRO A C 1
ATOM 1160 O O . PRO A 1 143 ? -12.102 -7.832 11.012 1.00 85.94 143 PRO A O 1
ATOM 1163 N N . ASN A 1 144 ? -10.169 -8.952 11.249 1.00 88.19 144 ASN A N 1
ATOM 1164 C CA . ASN A 1 144 ? -9.598 -8.116 12.296 1.00 88.19 144 ASN A CA 1
ATOM 1165 C C . ASN A 1 144 ? -8.461 -7.253 11.746 1.00 88.19 144 ASN A C 1
ATOM 1167 O O . ASN A 1 144 ? -7.486 -7.771 11.200 1.00 88.19 144 ASN A O 1
ATOM 1171 N N . LEU A 1 145 ? -8.571 -5.935 11.927 1.00 89.69 145 LEU A N 1
ATOM 1172 C CA . LEU A 1 145 ? -7.533 -4.994 11.522 1.00 89.69 145 LEU A CA 1
ATOM 1173 C C . LEU A 1 145 ? -6.313 -5.087 12.449 1.00 89.69 145 LEU A C 1
ATOM 1175 O O . LEU A 1 145 ? -6.400 -4.783 13.639 1.00 89.69 145 LEU A O 1
ATOM 1179 N N . SER A 1 146 ? -5.164 -5.448 11.884 1.00 92.44 146 SER A N 1
ATOM 1180 C CA . SER A 1 146 ? -3.882 -5.478 12.590 1.00 92.44 146 SER A CA 1
ATOM 1181 C C . SER A 1 146 ? -3.219 -4.096 12.656 1.00 92.44 146 SER A C 1
ATOM 1183 O O . SER A 1 146 ? -3.507 -3.194 11.862 1.00 92.44 146 SER A O 1
ATOM 1185 N N . VAL A 1 147 ? -2.239 -3.947 13.555 1.00 92.25 147 VAL A N 1
ATOM 1186 C CA . VAL A 1 147 ? -1.399 -2.737 13.647 1.00 92.25 147 VAL A CA 1
ATOM 1187 C C . VAL A 1 147 ? -0.593 -2.510 12.361 1.00 92.25 147 VAL A C 1
ATOM 1189 O O . VAL A 1 147 ? -0.449 -1.374 11.916 1.00 92.25 147 VAL A O 1
ATOM 1192 N N . VAL A 1 148 ? -0.101 -3.583 11.737 1.00 93.75 148 VAL A N 1
ATOM 1193 C CA . VAL A 1 148 ? 0.713 -3.535 10.513 1.00 93.75 148 VAL A CA 1
ATOM 1194 C C . VAL A 1 148 ? -0.101 -2.986 9.337 1.00 93.75 148 VAL A C 1
ATOM 1196 O O . VAL A 1 148 ? 0.338 -2.064 8.643 1.00 93.75 148 VAL A O 1
ATOM 1199 N N . THR A 1 149 ? -1.321 -3.495 9.160 1.00 94.44 149 THR A N 1
ATOM 1200 C CA . THR A 1 149 ? -2.248 -3.035 8.120 1.00 94.44 149 THR A CA 1
ATOM 1201 C C . THR A 1 149 ? -2.725 -1.609 8.405 1.00 94.44 149 THR A C 1
ATOM 1203 O O . THR A 1 149 ? -2.708 -0.763 7.509 1.00 94.44 149 THR A O 1
ATOM 1206 N N . TYR A 1 150 ? -3.064 -1.296 9.661 1.00 94.81 150 TYR A N 1
ATOM 1207 C CA . TYR A 1 150 ? -3.407 0.064 10.083 1.00 94.81 150 TYR A CA 1
ATOM 1208 C C . TYR A 1 150 ? -2.294 1.073 9.770 1.00 94.81 150 TYR A C 1
ATOM 1210 O O . TYR A 1 150 ? -2.563 2.136 9.213 1.00 94.81 150 TYR A O 1
ATOM 1218 N N . ASN A 1 151 ? -1.039 0.740 10.080 1.00 94.38 151 ASN A N 1
ATOM 1219 C CA . ASN A 1 151 ? 0.100 1.612 9.812 1.00 94.38 151 ASN A CA 1
ATOM 1220 C C . ASN A 1 151 ? 0.235 1.922 8.317 1.00 94.38 151 ASN A C 1
ATOM 1222 O O . ASN A 1 151 ? 0.475 3.073 7.959 1.00 94.38 151 ASN A O 1
ATOM 1226 N N . ALA A 1 152 ? 0.027 0.934 7.442 1.00 95.50 152 ALA A N 1
ATOM 1227 C CA . ALA A 1 152 ? 0.025 1.152 5.997 1.00 95.50 152 ALA A CA 1
ATOM 1228 C C . ALA A 1 152 ? -1.097 2.113 5.567 1.00 95.50 152 ALA A C 1
ATOM 1230 O O . ALA A 1 152 ? -0.841 3.061 4.829 1.00 95.50 152 ALA A O 1
ATOM 1231 N N . LEU A 1 153 ? -2.321 1.929 6.075 1.00 95.38 153 LEU A N 1
ATOM 1232 C CA . LEU A 1 153 ? -3.446 2.834 5.803 1.00 95.38 153 LEU A CA 1
ATOM 1233 C C . LEU A 1 153 ? -3.169 4.259 6.310 1.00 95.38 153 LEU A C 1
ATOM 1235 O O . LEU A 1 153 ? -3.492 5.239 5.637 1.00 95.38 153 LEU A O 1
ATOM 1239 N N . PHE A 1 154 ? -2.534 4.382 7.476 1.00 92.94 154 PHE A N 1
ATOM 1240 C CA . PHE A 1 154 ? -2.143 5.663 8.052 1.00 92.94 154 PHE A CA 1
ATOM 1241 C C . PHE A 1 154 ? -1.044 6.358 7.234 1.00 92.94 154 PHE A C 1
ATOM 1243 O O . PHE A 1 154 ? -1.108 7.569 7.036 1.00 92.94 154 PHE A O 1
ATOM 1250 N N . GLU A 1 155 ? -0.065 5.615 6.707 1.00 93.88 155 GLU A N 1
ATOM 1251 C CA . GLU A 1 155 ? 0.929 6.150 5.766 1.00 93.88 155 GLU A CA 1
ATOM 1252 C C . GLU A 1 155 ? 0.262 6.742 4.515 1.00 93.88 155 GLU A C 1
ATOM 1254 O O . GLU A 1 155 ? 0.666 7.817 4.064 1.00 93.88 155 GLU A O 1
ATOM 1259 N N . VAL A 1 156 ? -0.789 6.095 3.995 1.00 94.81 156 VAL A N 1
ATOM 1260 C CA . VAL A 1 156 ? -1.577 6.611 2.862 1.00 94.81 156 VAL A CA 1
ATOM 1261 C C . VAL A 1 156 ? -2.370 7.866 3.245 1.00 94.81 156 VAL A C 1
ATOM 1263 O O . VAL A 1 156 ? -2.353 8.842 2.496 1.00 94.81 156 VAL A O 1
ATOM 1266 N N . LEU A 1 157 ? -2.997 7.892 4.427 1.00 92.25 157 LEU A N 1
ATOM 1267 C CA . LEU A 1 157 ? -3.748 9.047 4.947 1.00 92.25 157 LEU A CA 1
ATOM 1268 C C . LEU A 1 157 ? -2.916 10.344 4.936 1.00 92.25 157 LEU A C 1
ATOM 1270 O O . LEU A 1 157 ? -3.401 11.406 4.526 1.00 92.25 157 LEU A O 1
ATOM 1274 N N . ILE A 1 158 ? -1.661 10.260 5.387 1.00 90.88 158 ILE A N 1
ATOM 1275 C CA . ILE A 1 158 ? -0.735 11.404 5.450 1.00 90.88 158 ILE A CA 1
ATOM 1276 C C . ILE A 1 158 ? 0.158 11.529 4.208 1.00 90.88 158 ILE A C 1
ATOM 1278 O O . ILE A 1 158 ? 0.935 12.475 4.112 1.00 90.88 158 ILE A O 1
ATOM 1282 N N . ASN A 1 159 ? 0.060 10.590 3.262 1.00 90.69 159 ASN A N 1
ATOM 1283 C CA . ASN A 1 159 ? 0.910 10.502 2.076 1.00 90.69 159 ASN A CA 1
ATOM 1284 C C . ASN A 1 159 ? 2.422 10.486 2.410 1.00 90.69 159 ASN A C 1
ATOM 1286 O O . ASN A 1 159 ? 3.229 11.185 1.799 1.00 90.69 159 ASN A O 1
ATOM 1290 N N . SER A 1 160 ? 2.809 9.688 3.404 1.00 90.31 160 SER A N 1
ATOM 1291 C CA . SER A 1 160 ? 4.204 9.457 3.800 1.00 90.31 160 SER A CA 1
ATOM 1292 C C . SER A 1 160 ? 4.465 7.953 3.795 1.00 90.31 160 SER A C 1
ATOM 1294 O O . SER A 1 160 ? 4.485 7.300 4.837 1.00 90.31 160 SER A O 1
ATOM 1296 N N . ILE A 1 161 ? 4.572 7.403 2.584 1.00 92.31 161 ILE A N 1
ATOM 1297 C CA . ILE A 1 161 ? 4.659 5.961 2.339 1.00 92.31 161 ILE A CA 1
ATOM 1298 C C . ILE A 1 161 ? 6.109 5.505 2.483 1.00 92.31 161 ILE A C 1
ATOM 1300 O O . ILE A 1 161 ? 7.004 6.027 1.821 1.00 92.31 161 ILE A O 1
ATOM 1304 N N . SER A 1 162 ? 6.339 4.516 3.345 1.00 92.94 162 SER A N 1
ATOM 1305 C CA . SER A 1 162 ? 7.655 3.902 3.532 1.00 92.94 162 SER A CA 1
ATOM 1306 C C . SER A 1 162 ? 7.815 2.652 2.659 1.00 92.94 162 SER A C 1
ATOM 1308 O O . SER A 1 162 ? 6.831 2.027 2.262 1.00 92.94 162 SER A O 1
ATOM 1310 N N . SER A 1 163 ? 9.050 2.225 2.380 1.00 90.81 163 SER A N 1
ATOM 1311 C CA . SER A 1 163 ? 9.280 1.033 1.549 1.00 90.81 163 SER A CA 1
ATOM 1312 C C . SER A 1 163 ? 9.054 -0.296 2.276 1.00 90.81 163 SER A C 1
ATOM 1314 O O . SER A 1 163 ? 8.838 -1.313 1.628 1.00 90.81 163 SER A O 1
ATOM 1316 N N . ARG A 1 164 ? 9.088 -0.322 3.614 1.00 90.44 164 ARG A N 1
ATOM 1317 C CA . ARG A 1 164 ? 8.927 -1.545 4.422 1.00 90.44 164 ARG A CA 1
ATOM 1318 C C . ARG A 1 164 ? 7.638 -1.514 5.251 1.00 90.44 164 ARG A C 1
ATOM 1320 O O . ARG A 1 164 ? 7.236 -0.429 5.674 1.00 90.44 164 ARG A O 1
ATOM 1327 N N . PRO A 1 165 ? 6.977 -2.656 5.497 1.00 88.88 165 PRO A N 1
ATOM 1328 C CA . PRO A 1 165 ? 5.885 -2.744 6.462 1.00 88.88 165 PRO A CA 1
ATOM 1329 C C . PRO A 1 165 ? 6.360 -2.342 7.863 1.00 88.88 165 PRO A C 1
ATOM 1331 O O . PRO A 1 165 ? 7.479 -2.665 8.259 1.00 88.88 165 PRO A O 1
ATOM 1334 N N . GLN A 1 166 ? 5.517 -1.623 8.605 1.00 87.50 166 GLN A N 1
ATOM 1335 C CA . GLN A 1 166 ? 5.833 -1.148 9.953 1.00 87.50 166 GLN A CA 1
ATOM 1336 C C . GLN A 1 166 ? 5.031 -1.944 10.981 1.00 87.50 166 GLN A C 1
ATOM 1338 O O . GLN A 1 166 ? 3.806 -1.845 11.013 1.00 87.50 166 GLN A O 1
ATOM 1343 N N . SER A 1 167 ? 5.714 -2.702 11.839 1.00 84.50 167 SER A N 1
ATOM 1344 C CA . SER A 1 167 ? 5.067 -3.516 12.882 1.00 84.50 167 SER A CA 1
ATOM 1345 C C . SER A 1 167 ? 4.825 -2.768 14.191 1.00 84.50 167 SER A C 1
ATOM 1347 O O . SER A 1 167 ? 3.970 -3.167 14.974 1.00 84.50 167 SER A O 1
ATOM 1349 N N . ALA A 1 168 ? 5.553 -1.678 14.434 1.00 83.69 168 ALA A N 1
ATOM 1350 C CA . ALA A 1 168 ? 5.393 -0.867 15.635 1.00 83.69 168 ALA A CA 1
ATOM 1351 C C . ALA A 1 168 ? 4.433 0.309 15.385 1.00 83.69 168 ALA A C 1
ATOM 1353 O O . ALA A 1 168 ? 4.469 0.906 14.305 1.00 83.69 168 ALA A O 1
ATOM 1354 N N . PRO A 1 169 ? 3.590 0.685 16.362 1.00 73.88 169 PRO A N 1
ATOM 1355 C CA . PRO A 1 169 ? 2.750 1.870 16.246 1.00 73.88 169 PRO A CA 1
ATOM 1356 C C . PRO A 1 169 ? 3.607 3.139 16.167 1.00 73.88 169 PRO A C 1
ATOM 1358 O O . PRO A 1 169 ? 4.599 3.290 16.886 1.00 73.88 169 PRO A O 1
ATOM 1361 N N . LYS A 1 170 ? 3.216 4.073 15.294 1.00 72.44 170 LYS A N 1
ATOM 1362 C CA . LYS A 1 170 ? 3.940 5.333 15.080 1.00 72.44 170 LYS A CA 1
ATOM 1363 C C . LYS A 1 170 ? 3.693 6.299 16.246 1.00 72.44 170 LYS A C 1
ATOM 1365 O O . LYS A 1 170 ? 2.776 7.105 16.212 1.00 72.44 170 LYS A O 1
ATOM 1370 N N . SER A 1 171 ? 4.521 6.220 17.284 1.00 64.75 171 SER A N 1
ATOM 1371 C CA . SER A 1 171 ? 4.329 6.947 18.551 1.00 64.75 171 SER A CA 1
ATOM 1372 C C . SER A 1 171 ? 4.474 8.473 18.468 1.00 64.75 171 SER A C 1
ATOM 1374 O O . SER A 1 171 ? 3.993 9.175 19.356 1.00 64.75 171 SER A O 1
ATOM 1376 N N . LEU A 1 172 ? 5.117 9.002 17.422 1.00 62.00 172 LEU A N 1
ATOM 1377 C CA . LEU A 1 172 ? 5.366 10.433 17.245 1.00 62.00 172 LEU A CA 1
ATOM 1378 C C . LEU A 1 172 ? 4.884 10.888 15.864 1.00 62.00 172 LEU A C 1
ATOM 1380 O O . LEU A 1 172 ? 5.441 10.502 14.833 1.00 62.00 172 LEU A O 1
ATOM 1384 N N . ILE A 1 173 ? 3.847 11.724 15.854 1.00 74.06 173 ILE A N 1
ATOM 1385 C CA . ILE A 1 173 ? 3.379 12.438 14.664 1.00 74.06 173 ILE A CA 1
ATOM 1386 C C . ILE A 1 173 ? 3.995 13.833 14.709 1.00 74.06 173 ILE A C 1
ATOM 1388 O O . ILE A 1 173 ? 3.848 14.545 15.702 1.00 74.06 173 ILE A O 1
ATOM 1392 N N . ALA A 1 174 ? 4.712 14.208 13.651 1.00 71.75 174 ALA A N 1
ATOM 1393 C CA . ALA A 1 174 ? 5.297 15.537 13.545 1.00 71.75 174 ALA A CA 1
ATOM 1394 C C . ALA A 1 174 ? 4.183 16.595 13.456 1.00 71.75 174 ALA A C 1
ATOM 1396 O O . ALA A 1 174 ? 3.173 16.378 12.781 1.00 71.75 174 ALA A O 1
ATOM 1397 N N . ALA A 1 175 ? 4.350 17.723 14.149 1.00 63.62 175 ALA A N 1
ATOM 1398 C CA . ALA A 1 175 ? 3.286 18.717 14.327 1.00 63.62 175 ALA A CA 1
ATOM 1399 C C . ALA A 1 175 ? 2.837 19.412 13.029 1.00 63.62 175 ALA A C 1
ATOM 1401 O O . ALA A 1 175 ? 1.740 19.962 12.958 1.00 63.62 175 ALA A O 1
ATOM 1402 N N . ASP A 1 176 ? 3.669 19.359 11.997 1.00 72.94 176 ASP A N 1
ATOM 1403 C CA . ASP A 1 176 ? 3.436 19.873 10.651 1.00 72.94 176 ASP A CA 1
ATOM 1404 C C . ASP A 1 176 ? 2.715 18.873 9.728 1.00 72.94 176 ASP A C 1
ATOM 1406 O O . ASP A 1 176 ? 2.377 19.218 8.596 1.00 72.94 176 ASP A O 1
ATOM 1410 N N . THR A 1 177 ? 2.431 17.651 10.192 1.00 81.38 177 THR A N 1
ATOM 1411 C CA . THR A 1 177 ? 1.811 16.613 9.358 1.00 81.38 177 THR A CA 1
ATOM 1412 C C . THR A 1 177 ? 0.396 17.022 8.927 1.00 81.38 177 THR A C 1
ATOM 1414 O O . THR A 1 177 ? -0.511 17.199 9.748 1.00 81.38 177 THR A O 1
ATOM 1417 N N . VAL A 1 178 ? 0.179 17.135 7.615 1.00 84.62 178 VAL A N 1
ATOM 1418 C CA . VAL A 1 178 ? -1.124 17.453 7.008 1.00 84.62 178 VAL A CA 1
ATOM 1419 C C . VAL A 1 178 ? -1.779 16.181 6.478 1.00 84.62 178 VAL A C 1
ATOM 1421 O O . VAL A 1 178 ? -1.130 15.366 5.826 1.00 84.62 178 VAL A O 1
ATOM 1424 N N . ILE A 1 179 ? -3.085 16.040 6.697 1.00 85.75 179 ILE A N 1
ATOM 1425 C CA . ILE A 1 179 ? -3.890 14.981 6.085 1.00 85.75 179 ILE A CA 1
ATOM 1426 C C . ILE A 1 179 ? -4.019 15.270 4.589 1.00 85.75 179 ILE A C 1
ATOM 1428 O O . ILE A 1 179 ? -4.649 16.255 4.196 1.00 85.75 179 ILE A O 1
ATOM 1432 N N . GLN A 1 180 ? -3.430 14.403 3.766 1.00 86.94 180 GLN A N 1
ATOM 1433 C CA . GLN A 1 180 ? -3.449 14.528 2.307 1.00 86.94 180 GLN A CA 1
ATOM 1434 C C . GLN A 1 180 ? -4.599 13.743 1.672 1.00 86.94 180 GLN A C 1
ATOM 1436 O O . GLN A 1 180 ? -5.092 14.161 0.630 1.00 86.94 180 GLN A O 1
ATOM 1441 N N . GLN A 1 181 ? -5.042 12.647 2.300 1.00 88.31 181 GLN A N 1
ATOM 1442 C CA . GLN A 1 181 ? -6.096 11.773 1.771 1.00 88.31 181 GLN A CA 1
ATOM 1443 C C . GLN A 1 181 ? -7.247 11.592 2.777 1.00 88.31 181 GLN A C 1
ATOM 1445 O O . GLN A 1 181 ? -7.315 10.560 3.444 1.00 88.31 181 GLN A O 1
ATOM 1450 N N . PRO A 1 182 ? -8.168 12.569 2.917 1.00 87.12 182 PRO A N 1
ATOM 1451 C CA . PRO A 1 182 ? -9.228 12.527 3.931 1.00 87.12 182 PRO A CA 1
ATOM 1452 C C . PRO A 1 182 ? -10.137 11.291 3.852 1.00 87.12 182 PRO A C 1
ATOM 1454 O O . PRO A 1 182 ? -10.528 10.780 4.896 1.00 87.12 182 PRO A O 1
ATOM 1457 N N . GLN A 1 183 ? -10.404 10.757 2.652 1.00 86.50 183 GLN A N 1
ATOM 1458 C CA . GLN A 1 183 ? -11.240 9.558 2.460 1.00 86.50 183 GLN A CA 1
ATOM 1459 C C . GLN A 1 183 ? -10.689 8.317 3.181 1.00 86.50 183 GLN A C 1
ATOM 1461 O O . GLN A 1 183 ? -11.444 7.435 3.590 1.00 86.50 183 GLN A O 1
ATOM 1466 N N . MET A 1 184 ? -9.373 8.259 3.415 1.00 91.12 184 MET A N 1
ATOM 1467 C CA . MET A 1 184 ? -8.764 7.165 4.172 1.00 91.12 184 MET A CA 1
ATOM 1468 C C . MET A 1 184 ? -9.226 7.129 5.631 1.00 91.12 184 MET A C 1
ATOM 1470 O O . MET A 1 184 ? -9.194 6.065 6.242 1.00 91.12 184 MET A O 1
ATOM 1474 N N . ILE A 1 185 ? -9.685 8.252 6.195 1.00 89.31 185 ILE A N 1
ATOM 1475 C CA . ILE A 1 185 ? -10.259 8.277 7.546 1.00 89.31 185 ILE A CA 1
ATOM 1476 C C . ILE A 1 185 ? -11.519 7.414 7.589 1.00 89.31 185 ILE A C 1
ATOM 1478 O O . ILE A 1 185 ? -11.636 6.568 8.478 1.00 89.31 185 ILE A O 1
ATOM 1482 N N . ARG A 1 186 ? -12.425 7.582 6.619 1.00 87.81 186 ARG A N 1
ATOM 1483 C CA . ARG A 1 186 ? -13.616 6.743 6.467 1.00 87.81 186 ARG A CA 1
ATOM 1484 C C . ARG A 1 186 ? -13.245 5.272 6.291 1.00 87.81 186 ARG A C 1
ATOM 1486 O O . ARG A 1 186 ? -13.790 4.440 7.008 1.00 87.81 186 ARG A O 1
ATOM 1493 N N . VAL A 1 187 ? -12.295 4.955 5.405 1.00 91.56 187 VAL A N 1
ATOM 1494 C CA . VAL A 1 187 ? -11.834 3.569 5.169 1.00 91.56 187 VAL A CA 1
ATOM 1495 C C . VAL A 1 187 ? -11.331 2.921 6.462 1.00 91.56 187 VAL A C 1
ATOM 1497 O O . VAL A 1 187 ? -11.762 1.826 6.816 1.00 91.56 187 VAL A O 1
ATOM 1500 N N . ILE A 1 188 ? -10.449 3.606 7.199 1.00 91.94 188 ILE A N 1
ATOM 1501 C CA . ILE A 1 188 ? -9.902 3.100 8.466 1.00 91.94 188 ILE A CA 1
ATOM 1502 C C . ILE A 1 188 ? -11.015 2.940 9.509 1.00 91.94 188 ILE A C 1
ATOM 1504 O O . ILE A 1 188 ? -11.070 1.926 10.200 1.00 91.94 188 ILE A O 1
ATOM 1508 N N . SER A 1 189 ? -11.912 3.922 9.608 1.00 89.00 189 SER A N 1
ATOM 1509 C CA . SER A 1 189 ? -13.025 3.902 10.565 1.00 89.00 189 SER A CA 1
ATOM 1510 C C . SER A 1 189 ? -13.963 2.723 10.311 1.00 89.00 189 SER A C 1
ATOM 1512 O O . SER A 1 189 ? -14.337 2.024 11.249 1.00 89.00 189 SER A O 1
ATOM 1514 N N . GLU A 1 190 ? -14.304 2.466 9.049 1.00 89.88 190 GLU A N 1
ATOM 1515 C CA . GLU A 1 190 ? -15.173 1.356 8.657 1.00 89.88 190 GLU A CA 1
ATOM 1516 C C . GLU A 1 190 ? -14.517 -0.005 8.939 1.00 89.88 190 GLU A C 1
ATOM 1518 O O . GLU A 1 190 ? -15.157 -0.899 9.488 1.00 89.88 190 GLU A O 1
ATOM 1523 N N . LEU A 1 191 ? -13.216 -0.154 8.665 1.00 90.81 191 LEU A N 1
ATOM 1524 C CA . LEU A 1 191 ? -12.478 -1.380 8.992 1.00 90.81 191 LEU A CA 1
ATOM 1525 C C . LEU A 1 191 ? -12.419 -1.643 10.503 1.00 90.81 191 LEU A C 1
ATOM 1527 O O . LEU A 1 191 ? -12.598 -2.783 10.933 1.00 90.81 191 LEU A O 1
ATOM 1531 N N . ILE A 1 192 ? -12.208 -0.609 11.326 1.00 89.44 192 ILE A N 1
ATOM 1532 C CA . ILE A 1 192 ? -12.225 -0.745 12.794 1.00 89.44 192 ILE A CA 1
ATOM 1533 C C . ILE A 1 192 ? -13.641 -1.064 13.297 1.00 89.44 192 ILE A C 1
ATOM 1535 O O . ILE A 1 192 ? -13.786 -1.808 14.268 1.00 89.44 192 ILE A O 1
ATOM 1539 N N . TYR A 1 193 ? -14.676 -0.513 12.658 1.00 87.75 193 TYR A N 1
ATOM 1540 C CA . TYR A 1 193 ? -16.071 -0.769 13.017 1.00 87.75 193 TYR A CA 1
ATOM 1541 C C . TYR A 1 193 ? -16.493 -2.213 12.727 1.00 87.75 193 TYR A C 1
ATOM 1543 O O . TYR A 1 193 ? -17.154 -2.832 13.559 1.00 87.75 193 TYR A O 1
ATOM 1551 N N . ARG A 1 194 ? -16.084 -2.751 11.573 1.00 88.12 194 ARG A N 1
ATOM 1552 C CA . ARG A 1 194 ? -16.368 -4.134 11.164 1.00 88.12 194 ARG A CA 1
ATOM 1553 C C . ARG A 1 194 ? -15.487 -5.171 11.860 1.00 88.12 194 ARG A C 1
ATOM 1555 O O . ARG A 1 194 ? -15.841 -6.345 11.877 1.00 88.12 194 ARG A O 1
ATOM 1562 N N . SER A 1 195 ? -14.356 -4.751 12.426 1.00 88.25 195 SER A N 1
ATOM 1563 C CA . SER A 1 195 ? -13.469 -5.645 13.172 1.00 88.25 195 SER A CA 1
ATOM 1564 C C . SER A 1 195 ? -14.146 -6.189 14.428 1.00 88.25 195 SER A C 1
ATOM 1566 O O . SER A 1 195 ? -14.818 -5.458 15.161 1.00 88.25 195 SER A O 1
ATOM 1568 N N . GLU A 1 196 ? -13.905 -7.462 14.735 1.00 84.88 196 GLU A N 1
ATOM 1569 C CA . GLU A 1 196 ? -14.407 -8.072 15.961 1.00 84.88 196 GLU A CA 1
ATOM 1570 C C . GLU A 1 196 ? -13.757 -7.434 17.200 1.00 84.88 196 GLU A C 1
ATOM 1572 O O . GLU A 1 196 ? -12.691 -6.799 17.154 1.00 84.88 196 GLU A O 1
ATOM 1577 N N . LYS A 1 197 ? -14.418 -7.581 18.352 1.00 80.62 197 LYS A N 1
ATOM 1578 C CA . LYS A 1 197 ? -13.945 -7.027 19.624 1.00 80.62 197 LYS A CA 1
ATOM 1579 C C . LYS A 1 197 ? -12.820 -7.881 20.202 1.00 80.62 197 LYS A C 1
ATOM 1581 O O . LYS A 1 197 ? -13.037 -8.674 21.109 1.00 80.62 197 LYS A O 1
ATOM 1586 N N . ASN A 1 198 ? -11.613 -7.642 19.704 1.00 83.50 198 ASN A N 1
ATOM 1587 C CA . ASN A 1 198 ? -10.389 -8.302 20.148 1.00 83.50 198 ASN A CA 1
ATOM 1588 C C . ASN A 1 198 ? -9.427 -7.309 20.822 1.00 83.50 198 ASN A C 1
ATOM 1590 O O . ASN A 1 198 ? -9.554 -6.088 20.666 1.00 83.50 198 ASN A O 1
ATOM 1594 N N . ALA A 1 199 ? -8.451 -7.828 21.577 1.00 85.06 199 ALA A N 1
ATOM 1595 C CA . ALA A 1 199 ? -7.437 -7.004 22.244 1.00 85.06 199 ALA A CA 1
ATOM 1596 C C . ALA A 1 199 ? -6.647 -6.150 21.233 1.00 85.06 199 ALA A C 1
ATOM 1598 O O . ALA A 1 199 ? -6.471 -4.951 21.442 1.00 85.06 199 ALA A O 1
ATOM 1599 N N . GLU A 1 200 ? -6.270 -6.739 20.093 1.00 84.81 200 GLU A N 1
ATOM 1600 C CA . GLU A 1 200 ? -5.583 -6.032 19.005 1.00 84.81 200 GLU A CA 1
ATOM 1601 C C . GLU A 1 200 ? -6.460 -4.951 18.361 1.00 84.81 200 GLU A C 1
ATOM 1603 O O . GLU A 1 200 ? -6.030 -3.810 18.224 1.00 84.81 200 GLU A O 1
ATOM 1608 N N . SER A 1 201 ? -7.722 -5.263 18.050 1.00 84.12 201 SER A N 1
ATOM 1609 C CA . SER A 1 201 ? -8.698 -4.304 17.500 1.00 84.12 201 SER A CA 1
ATOM 1610 C C . SER A 1 201 ? -8.923 -3.110 18.439 1.00 84.12 201 SER A C 1
ATOM 1612 O O . SER A 1 201 ? -8.998 -1.957 18.009 1.00 84.12 201 SER A O 1
ATOM 1614 N N . THR A 1 202 ? -8.949 -3.359 19.751 1.00 84.75 202 THR A N 1
ATOM 1615 C CA . THR A 1 202 ? -9.054 -2.303 20.770 1.00 84.75 202 THR A CA 1
ATOM 1616 C C . THR A 1 202 ? -7.797 -1.437 20.818 1.00 84.75 202 THR A C 1
ATOM 1618 O O . THR A 1 202 ? -7.900 -0.211 20.867 1.00 84.75 202 THR A O 1
ATOM 1621 N N . MET A 1 203 ? -6.613 -2.047 20.726 1.00 87.38 203 MET A N 1
ATOM 1622 C CA . MET A 1 203 ? -5.346 -1.321 20.631 1.00 87.38 203 MET A CA 1
ATOM 1623 C C . MET A 1 203 ? -5.291 -0.446 19.370 1.00 87.38 203 MET A C 1
ATOM 1625 O O . MET A 1 203 ? -4.976 0.740 19.460 1.00 87.38 203 MET A O 1
ATOM 1629 N N . VAL A 1 204 ? -5.659 -0.984 18.203 1.00 89.31 204 VAL A N 1
ATOM 1630 C CA . VAL A 1 204 ? -5.700 -0.230 16.938 1.00 89.31 204 VAL A CA 1
ATOM 1631 C C . VAL A 1 204 ? -6.687 0.935 17.018 1.00 89.31 204 VAL A C 1
ATOM 1633 O O . VAL A 1 204 ? -6.356 2.045 16.602 1.00 89.31 204 VAL A O 1
ATOM 1636 N N . ARG A 1 205 ? -7.864 0.732 17.626 1.00 88.38 205 ARG A N 1
ATOM 1637 C CA . ARG A 1 205 ? -8.842 1.804 17.874 1.00 88.38 205 ARG A CA 1
ATOM 1638 C C . ARG A 1 205 ? -8.248 2.934 18.717 1.00 88.38 205 ARG A C 1
ATOM 1640 O O . ARG A 1 205 ? -8.410 4.101 18.366 1.00 88.38 205 ARG A O 1
ATOM 1647 N N . GLN A 1 206 ? -7.538 2.604 19.795 1.00 86.56 206 GLN A N 1
ATOM 1648 C CA . GLN A 1 206 ? -6.883 3.596 20.654 1.00 86.56 206 GLN A CA 1
ATOM 1649 C C . GLN A 1 206 ? -5.788 4.367 19.905 1.00 86.56 206 GLN A C 1
ATOM 1651 O O . GLN A 1 206 ? -5.764 5.598 19.960 1.00 86.56 206 GLN A O 1
ATOM 1656 N N . ILE A 1 207 ? -4.934 3.664 19.153 1.00 88.12 207 ILE A N 1
ATOM 1657 C CA . ILE A 1 207 ? -3.878 4.279 18.335 1.00 88.12 207 ILE A CA 1
ATOM 1658 C C . ILE A 1 207 ? -4.490 5.227 17.296 1.00 88.12 207 ILE A C 1
ATOM 1660 O O . ILE A 1 207 ? -4.029 6.359 17.145 1.00 88.12 207 ILE A O 1
ATOM 1664 N N . PHE A 1 208 ? -5.554 4.805 16.610 1.00 88.38 208 PHE A N 1
ATOM 1665 C CA . PHE A 1 208 ? -6.253 5.626 15.621 1.00 88.38 208 PHE A CA 1
ATOM 1666 C C . PHE A 1 208 ? -6.806 6.919 16.216 1.00 88.38 208 PHE A C 1
ATOM 1668 O O . PHE A 1 208 ? -6.558 8.003 15.683 1.00 88.38 208 PHE A O 1
ATOM 1675 N N . LEU A 1 209 ? -7.497 6.828 17.354 1.00 85.69 209 LEU A N 1
ATOM 1676 C CA . LEU A 1 209 ? -8.032 8.003 18.039 1.00 85.69 209 LEU A CA 1
ATOM 1677 C C . LEU A 1 209 ? -6.916 8.941 18.514 1.00 85.69 209 LEU A C 1
ATOM 1679 O O . LEU A 1 209 ? -7.030 10.157 18.348 1.00 85.69 209 LEU A O 1
ATOM 1683 N N . GLN A 1 210 ? -5.821 8.395 19.047 1.00 85.75 210 GLN A N 1
ATOM 1684 C CA . GLN A 1 210 ? -4.658 9.181 19.456 1.00 85.75 210 GLN A CA 1
ATOM 1685 C C . GLN A 1 210 ? -4.022 9.908 18.263 1.00 85.75 210 GLN A C 1
ATOM 1687 O O . GLN A 1 210 ? -3.717 11.100 18.356 1.00 85.75 210 GLN A O 1
ATOM 1692 N N . HIS A 1 211 ? -3.861 9.221 17.130 1.00 86.56 211 HIS A N 1
ATOM 1693 C CA . HIS A 1 211 ? -3.308 9.807 15.913 1.00 86.56 211 HIS A CA 1
ATOM 1694 C C . HIS A 1 211 ? -4.199 10.927 15.365 1.00 86.56 211 HIS A C 1
ATOM 1696 O O . HIS A 1 211 ? -3.708 12.020 15.074 1.00 86.56 211 HIS A O 1
ATOM 1702 N N . LEU A 1 212 ? -5.513 10.694 15.275 1.00 84.31 212 LEU A N 1
ATOM 1703 C CA . LEU A 1 212 ? -6.471 11.705 14.826 1.00 84.31 212 LEU A CA 1
ATOM 1704 C C . LEU A 1 212 ? -6.493 12.929 15.742 1.00 84.31 212 LEU A C 1
ATOM 1706 O O . LEU A 1 212 ? -6.518 14.061 15.251 1.00 84.31 212 LEU A O 1
ATOM 1710 N N . LEU A 1 213 ? -6.456 12.719 17.062 1.00 81.06 213 LEU A N 1
ATOM 1711 C CA . LEU A 1 213 ? -6.406 13.807 18.031 1.00 81.06 213 LEU A CA 1
ATOM 1712 C C . LEU A 1 213 ? -5.136 14.642 17.847 1.00 81.06 213 LEU A C 1
ATOM 1714 O O . LEU A 1 213 ? -5.227 15.869 17.791 1.00 81.06 213 LEU A O 1
ATOM 1718 N N . SER A 1 214 ? -3.972 14.002 17.696 1.00 82.00 214 SER A N 1
ATOM 1719 C CA . SER A 1 214 ? -2.708 14.707 17.448 1.00 82.00 214 SER A CA 1
ATOM 1720 C C . SER A 1 214 ? -2.780 15.544 16.168 1.00 82.00 214 SER A C 1
ATOM 1722 O O . SER A 1 214 ? -2.507 16.744 16.203 1.00 82.00 214 SER A O 1
ATOM 1724 N N . LEU A 1 215 ? -3.236 14.943 15.062 1.00 82.31 215 LEU A N 1
ATOM 1725 C CA . LEU A 1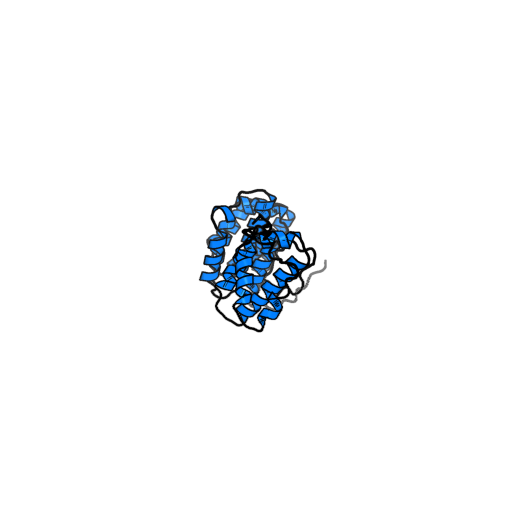 215 ? -3.340 15.605 13.758 1.00 82.31 215 LEU A CA 1
ATOM 1726 C C . LEU A 1 215 ? -4.303 16.801 13.772 1.00 82.31 215 LEU A C 1
ATOM 1728 O O . LEU A 1 215 ? -4.036 17.814 13.126 1.00 82.31 215 LEU A O 1
ATOM 1732 N N . CYS A 1 216 ? -5.423 16.704 14.496 1.00 78.44 216 CYS A N 1
ATOM 1733 C CA . CYS A 1 216 ? -6.443 17.757 14.554 1.00 78.44 216 CYS A CA 1
ATOM 1734 C C . CYS A 1 216 ? -6.125 18.857 15.579 1.00 78.44 216 CYS A C 1
ATOM 1736 O O . CYS A 1 216 ? -6.505 20.017 15.395 1.00 78.44 216 CYS A O 1
ATOM 1738 N N . THR A 1 217 ? -5.444 18.524 16.675 1.00 74.88 217 THR A N 1
ATOM 1739 C CA . THR A 1 217 ? -5.086 19.515 17.703 1.00 74.88 217 THR A CA 1
ATOM 1740 C C . THR A 1 217 ? -4.053 20.492 17.153 1.00 74.88 217 THR A C 1
ATOM 1742 O O . THR A 1 217 ? -4.193 21.705 17.315 1.00 74.88 217 THR A O 1
ATOM 1745 N N . GLN A 1 218 ? -3.064 19.963 16.433 1.00 68.25 218 GLN A N 1
ATOM 1746 C CA . GLN A 1 218 ? -1.897 20.711 15.975 1.00 68.25 218 GLN A CA 1
ATOM 1747 C C . GLN A 1 218 ? -2.149 21.502 14.678 1.00 68.25 218 GLN A C 1
ATOM 1749 O O . GLN A 1 218 ? -1.418 22.447 14.404 1.00 68.25 218 GLN A O 1
ATOM 1754 N N . ASN A 1 219 ? -3.202 21.189 13.906 1.00 70.19 219 ASN A N 1
ATOM 1755 C CA . ASN A 1 219 ? -3.412 21.790 12.585 1.00 70.19 219 ASN A CA 1
ATOM 1756 C C . ASN A 1 219 ? -4.890 22.141 12.289 1.00 70.19 219 ASN A C 1
ATOM 1758 O O . ASN A 1 219 ? -5.775 21.283 12.262 1.00 70.19 219 ASN A O 1
ATOM 1762 N N . THR A 1 220 ? -5.162 23.424 12.022 1.00 68.44 220 THR A N 1
ATOM 1763 C CA . THR A 1 220 ? -6.496 23.962 11.676 1.00 68.44 220 THR A CA 1
ATOM 1764 C C . THR A 1 220 ? -7.046 23.413 10.358 1.00 68.44 220 THR A C 1
ATOM 1766 O O . THR A 1 220 ? -8.255 23.205 10.244 1.00 68.44 220 THR A O 1
ATOM 1769 N N . GLN A 1 221 ? -6.185 23.150 9.374 1.00 70.50 221 GLN A N 1
ATOM 1770 C CA . GLN A 1 221 ? -6.570 22.575 8.085 1.00 70.50 221 GLN A CA 1
ATOM 1771 C C . GLN A 1 221 ? -7.015 21.123 8.253 1.00 70.50 221 GLN A C 1
ATOM 1773 O O . GLN A 1 221 ? -8.047 20.733 7.709 1.00 70.50 221 GLN A O 1
ATOM 1778 N N . ASN A 1 222 ? -6.315 20.354 9.090 1.00 74.75 222 ASN A N 1
ATOM 1779 C CA . ASN A 1 222 ? -6.722 18.990 9.427 1.00 74.75 222 ASN A CA 1
ATOM 1780 C C . ASN A 1 222 ? -8.084 18.974 10.130 1.00 74.75 222 ASN A C 1
ATOM 1782 O O . ASN A 1 222 ? -8.905 18.124 9.801 1.00 74.75 222 ASN A O 1
ATOM 1786 N N . ARG A 1 223 ? -8.372 19.943 11.019 1.00 71.19 223 ARG A N 1
ATOM 1787 C CA . ARG A 1 223 ? -9.715 20.091 11.622 1.00 71.19 223 ARG A CA 1
ATOM 1788 C C . ARG A 1 223 ? -10.803 20.337 10.587 1.00 71.19 223 ARG A C 1
ATOM 1790 O O . ARG A 1 223 ? -11.921 19.869 10.758 1.00 71.19 223 ARG A O 1
ATOM 1797 N N . ARG A 1 224 ? -10.504 21.102 9.538 1.00 67.44 224 ARG A N 1
ATOM 1798 C CA . ARG A 1 224 ? -11.461 21.367 8.461 1.00 67.44 224 ARG A CA 1
ATOM 1799 C C . ARG A 1 224 ? -11.670 20.120 7.601 1.00 67.44 224 ARG A C 1
ATOM 1801 O O . ARG A 1 224 ? -12.816 19.765 7.358 1.00 67.44 224 ARG A O 1
ATOM 1808 N N . ASN A 1 225 ? -10.593 19.438 7.215 1.00 64.25 225 ASN A N 1
ATOM 1809 C CA . ASN A 1 225 ? -10.639 18.227 6.391 1.00 64.25 225 ASN A CA 1
ATOM 1810 C C . ASN A 1 225 ? -11.331 17.059 7.109 1.00 64.25 225 ASN A C 1
ATOM 1812 O O . ASN A 1 225 ? -12.135 16.367 6.497 1.00 64.25 225 ASN A O 1
ATOM 1816 N N . SER A 1 226 ? -11.081 16.874 8.409 1.00 59.22 226 SER A N 1
ATOM 1817 C CA . SER A 1 226 ? -11.723 15.821 9.207 1.00 59.22 226 SER A CA 1
ATOM 1818 C C . SER A 1 226 ? -13.213 16.083 9.454 1.00 59.22 226 SER A C 1
ATOM 1820 O O . SER A 1 226 ? -13.999 15.156 9.609 1.00 59.22 226 SER A O 1
ATOM 1822 N N . ARG A 1 227 ? -13.640 17.349 9.458 1.00 52.03 227 ARG A N 1
ATOM 1823 C CA . ARG A 1 227 ? -15.024 17.745 9.747 1.00 52.03 227 ARG A CA 1
ATOM 1824 C C . ARG A 1 227 ? -15.989 17.572 8.572 1.00 52.03 227 ARG A C 1
ATOM 1826 O O . ARG A 1 227 ? -17.195 17.529 8.799 1.00 52.03 227 ARG A O 1
ATOM 1833 N N . PHE A 1 228 ? -15.480 17.454 7.346 1.00 47.69 228 PHE A N 1
ATOM 1834 C CA . PHE A 1 228 ? -16.301 17.106 6.181 1.00 47.69 228 PHE A CA 1
ATOM 1835 C C . PHE A 1 228 ? -16.709 15.630 6.154 1.00 47.69 228 PHE A C 1
ATOM 1837 O O . PHE A 1 228 ? -17.616 15.271 5.408 1.00 47.69 228 PHE A O 1
ATOM 1844 N N . ASP A 1 229 ? -16.098 14.788 6.989 1.00 50.34 229 ASP A N 1
ATOM 1845 C CA . ASP A 1 229 ? -16.412 13.369 7.038 1.00 50.34 229 ASP A CA 1
ATOM 1846 C C . ASP A 1 229 ? -17.514 13.095 8.078 1.00 50.34 229 ASP A C 1
ATOM 1848 O O . ASP A 1 229 ? -17.285 13.023 9.289 1.00 50.34 229 ASP A O 1
ATOM 1852 N N . THR A 1 230 ? -18.756 12.946 7.609 1.00 46.91 230 THR A N 1
ATOM 1853 C CA . THR A 1 230 ? -19.931 12.578 8.425 1.00 46.91 230 THR A CA 1
ATOM 1854 C C . THR A 1 230 ? -19.745 11.273 9.213 1.00 46.91 230 THR A C 1
ATOM 1856 O O . THR A 1 230 ? -20.475 11.024 10.176 1.00 46.91 230 THR A O 1
ATOM 1859 N N . THR A 1 231 ? -18.759 10.447 8.854 1.00 47.97 231 THR A N 1
ATOM 1860 C CA . THR A 1 231 ? -18.441 9.196 9.554 1.00 47.97 231 THR A CA 1
ATOM 1861 C C . THR A 1 231 ? -17.671 9.421 10.860 1.00 47.97 231 THR A C 1
ATOM 1863 O O . T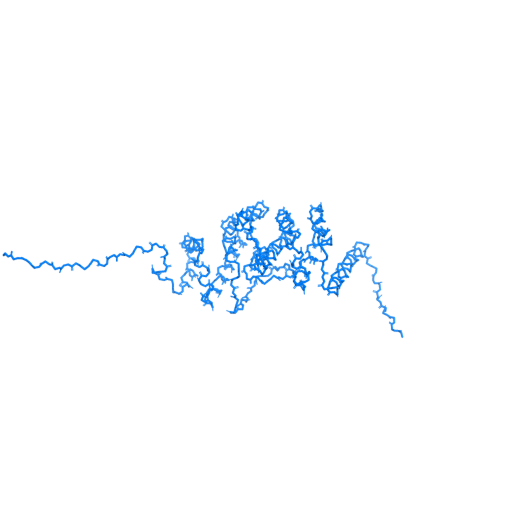HR A 1 231 ? -17.988 8.771 11.857 1.00 47.97 231 THR A O 1
ATOM 1866 N N . LEU A 1 232 ? -16.778 10.419 10.937 1.00 49.84 232 LEU A N 1
ATOM 1867 C CA . LEU A 1 232 ? -16.104 10.823 12.184 1.00 49.84 232 LEU A CA 1
ATOM 1868 C C . LEU A 1 232 ? -17.090 11.359 13.229 1.00 49.84 232 LEU A C 1
ATOM 1870 O O . LEU A 1 232 ? -16.928 11.129 14.429 1.00 49.84 232 LEU A O 1
ATOM 1874 N N . TRP A 1 233 ? -18.148 12.039 12.777 1.00 48.97 233 TRP A N 1
ATOM 1875 C CA . TRP A 1 233 ? -19.259 12.468 13.629 1.00 48.97 233 TRP A CA 1
ATOM 1876 C C . TRP A 1 233 ? -19.994 11.274 14.255 1.00 48.97 233 TRP A C 1
ATOM 1878 O O . TRP A 1 233 ? -20.241 11.256 15.467 1.00 48.97 233 TRP A O 1
ATOM 1888 N N . ASN A 1 234 ? -20.282 10.245 13.452 1.00 45.72 234 ASN A N 1
ATOM 1889 C CA . ASN A 1 234 ? -20.842 8.992 13.949 1.00 45.72 234 ASN A CA 1
ATOM 1890 C C . ASN A 1 234 ? -19.860 8.269 14.880 1.00 45.72 234 ASN A C 1
ATOM 1892 O O . ASN A 1 234 ? -20.301 7.731 15.890 1.00 45.72 234 ASN A O 1
ATOM 1896 N N . TYR A 1 235 ? -18.550 8.348 14.633 1.00 50.25 235 TYR A N 1
ATOM 1897 C CA . TYR A 1 235 ? -17.504 7.782 15.496 1.00 50.25 235 TYR A CA 1
ATOM 1898 C C . TYR A 1 235 ? -17.386 8.486 16.860 1.00 50.25 235 TYR A C 1
ATOM 1900 O O . TYR A 1 235 ? -17.254 7.839 17.895 1.00 50.25 235 TYR A O 1
ATOM 1908 N N . ASN A 1 236 ? -17.528 9.814 16.908 1.00 46.00 236 ASN A N 1
ATOM 1909 C CA . ASN A 1 236 ? -17.569 10.577 18.164 1.00 46.00 236 ASN A CA 1
ATOM 1910 C C . ASN A 1 236 ? -18.887 10.333 18.939 1.00 46.00 236 ASN A C 1
ATOM 1912 O O . ASN A 1 236 ? -18.967 10.439 20.164 1.00 46.00 236 ASN A O 1
ATOM 1916 N N . LYS A 1 237 ? -19.959 9.953 18.233 1.00 40.16 237 LYS A N 1
ATOM 1917 C CA . LYS A 1 237 ? -21.165 9.372 18.843 1.00 40.16 237 LYS A CA 1
ATOM 1918 C C . LYS A 1 237 ? -20.902 7.937 19.332 1.00 40.16 237 LYS A C 1
ATOM 1920 O O . LYS A 1 237 ? -21.371 7.579 20.404 1.00 40.16 237 LYS A O 1
ATOM 1925 N N . TRP A 1 238 ? -20.092 7.164 18.615 1.00 38.66 238 TRP A N 1
ATOM 1926 C CA . TRP A 1 238 ? -19.678 5.794 18.936 1.00 38.66 238 TRP A CA 1
ATOM 1927 C C . TRP A 1 238 ? -18.863 5.707 20.233 1.00 38.66 238 TRP A C 1
ATOM 1929 O O . TRP A 1 238 ? -19.220 4.940 21.122 1.00 38.66 238 TRP A O 1
ATOM 1939 N N . GLY A 1 239 ? -17.869 6.586 20.416 1.00 43.66 239 GLY A N 1
ATOM 1940 C CA . GLY A 1 239 ? -17.101 6.707 21.666 1.00 43.66 239 GLY A CA 1
ATOM 1941 C C . GLY A 1 239 ? -17.931 7.160 22.879 1.00 43.66 239 GLY A C 1
ATOM 1942 O O . GLY A 1 239 ? -17.487 7.047 24.016 1.00 43.66 239 GLY A O 1
ATOM 1943 N N . ARG A 1 240 ? -19.166 7.646 22.670 1.00 43.56 240 ARG A N 1
ATOM 1944 C CA . ARG A 1 240 ? -20.125 7.916 23.759 1.00 43.56 240 ARG A CA 1
ATOM 1945 C C . ARG A 1 240 ? -20.944 6.687 24.169 1.00 43.56 240 ARG A C 1
ATOM 1947 O O . ARG A 1 240 ? -21.520 6.704 25.258 1.00 43.56 240 ARG A O 1
ATOM 1954 N N . HIS A 1 241 ? -20.992 5.643 23.338 1.00 42.84 241 HIS A N 1
ATOM 1955 C CA . HIS A 1 241 ? -21.817 4.447 23.539 1.00 42.84 241 HIS A CA 1
ATOM 1956 C C . HIS A 1 241 ? -21.044 3.202 24.016 1.00 42.84 241 HIS A C 1
ATOM 1958 O O . HIS A 1 241 ? -21.696 2.226 24.381 1.00 42.84 241 HIS A O 1
ATOM 1964 N N . GLN A 1 242 ? -19.705 3.219 24.079 1.00 42.19 242 GLN A N 1
ATOM 1965 C CA . GLN A 1 242 ? -18.900 2.127 24.652 1.00 42.19 242 GLN A CA 1
ATOM 1966 C C . GLN A 1 242 ? -18.059 2.600 25.851 1.00 42.19 242 GLN A C 1
ATOM 1968 O O . GLN A 1 242 ? -17.481 3.679 25.815 1.00 42.19 242 GLN A O 1
ATOM 1973 N N . ASP A 1 243 ? -18.114 1.795 26.919 1.00 44.12 243 ASP A N 1
ATOM 1974 C CA . ASP A 1 243 ? -17.391 1.778 28.203 1.00 44.12 243 ASP A CA 1
ATOM 1975 C C . ASP A 1 243 ? -16.950 3.079 28.911 1.00 44.12 243 ASP A C 1
ATOM 1977 O O . ASP A 1 243 ? -16.396 4.031 28.365 1.00 44.12 243 ASP A O 1
ATOM 1981 N N . GLN A 1 244 ? -17.136 3.081 30.238 1.00 41.56 244 GLN A N 1
ATOM 1982 C CA . GLN A 1 244 ? -16.840 4.210 31.132 1.00 41.56 244 GLN A CA 1
ATOM 1983 C C . GLN A 1 244 ? -15.360 4.649 31.136 1.00 41.56 244 GLN A C 1
ATOM 1985 O O . GLN A 1 244 ? -15.095 5.804 31.466 1.00 41.56 244 GLN A O 1
ATOM 1990 N N . ASN A 1 245 ? -14.417 3.796 30.710 1.00 41.19 245 ASN A N 1
ATOM 1991 C CA . ASN A 1 245 ? -12.986 4.125 30.629 1.00 41.19 245 ASN A CA 1
ATOM 1992 C C . ASN A 1 245 ? -12.604 4.960 29.388 1.00 41.19 245 ASN A C 1
ATOM 1994 O O . ASN A 1 245 ? -11.681 5.771 29.467 1.00 41.19 245 ASN A O 1
ATOM 1998 N N . GLU A 1 246 ? -13.321 4.838 28.264 1.00 40.38 246 GLU A N 1
ATOM 1999 C CA . GLU A 1 246 ? -13.023 5.583 27.021 1.00 40.38 246 GLU A CA 1
ATOM 2000 C C . GLU A 1 246 ? -13.650 6.984 26.997 1.00 40.38 246 GLU A C 1
ATOM 2002 O O . GLU A 1 246 ? -13.172 7.888 26.301 1.00 40.38 246 GLU A O 1
ATOM 2007 N N . ARG A 1 247 ? -14.658 7.215 27.850 1.00 38.34 247 ARG A N 1
ATOM 2008 C CA . ARG A 1 247 ? -15.268 8.536 28.068 1.00 38.34 247 ARG A CA 1
ATOM 2009 C C . ARG A 1 247 ? -14.215 9.613 28.352 1.00 38.34 247 ARG A C 1
ATOM 2011 O O . ARG A 1 247 ? -14.331 10.727 27.851 1.00 38.34 247 ARG A O 1
ATOM 2018 N N . SER A 1 248 ? -13.143 9.273 29.068 1.00 38.88 248 SER A N 1
ATOM 2019 C CA . SER A 1 248 ? -12.063 10.205 29.430 1.00 38.88 248 SER A CA 1
ATOM 2020 C C . SER A 1 248 ? -11.218 10.710 28.247 1.00 38.88 248 SER A C 1
ATOM 2022 O O . SER A 1 248 ? -10.594 11.767 28.358 1.00 38.88 248 SER A O 1
ATOM 2024 N N . MET A 1 249 ? -11.185 9.997 27.112 1.00 38.03 249 MET A N 1
ATOM 2025 C CA . MET A 1 249 ? -10.514 10.472 25.889 1.00 38.03 249 MET A CA 1
ATOM 2026 C C . MET A 1 249 ? -11.466 11.266 24.988 1.00 38.03 249 MET A C 1
ATOM 2028 O O . MET A 1 249 ? -11.063 12.288 24.435 1.00 38.03 249 MET A O 1
ATOM 2032 N N . ALA A 1 250 ? -12.742 10.872 24.910 1.00 38.47 250 ALA A N 1
ATOM 2033 C CA . ALA A 1 250 ? -13.764 11.588 24.139 1.00 38.47 250 ALA A CA 1
ATOM 2034 C C . ALA A 1 250 ? -14.038 13.011 24.674 1.00 38.47 250 ALA A C 1
ATOM 2036 O O . ALA A 1 250 ? -14.343 13.917 23.899 1.00 38.47 250 ALA A O 1
ATOM 2037 N N . TYR A 1 251 ? -13.863 13.246 25.981 1.00 39.69 251 TYR A N 1
ATOM 2038 C CA . TYR A 1 251 ? -13.966 14.586 26.577 1.00 39.69 251 TYR A CA 1
ATOM 2039 C C . TYR A 1 251 ? -12.752 15.501 26.308 1.00 39.69 251 TYR A C 1
ATOM 2041 O O . TYR A 1 251 ? -12.786 16.670 26.687 1.00 39.69 251 TYR A O 1
ATOM 2049 N N . ARG A 1 252 ? -11.697 15.027 25.623 1.00 39.19 252 ARG A N 1
ATOM 2050 C CA . ARG A 1 252 ? -10.509 15.829 25.260 1.00 39.19 252 ARG A CA 1
ATOM 2051 C C . ARG A 1 252 ? -10.529 16.350 23.823 1.00 39.19 252 ARG A C 1
ATOM 2053 O O . ARG A 1 252 ? -9.477 16.473 23.204 1.00 39.19 252 ARG A O 1
ATOM 2060 N N . PHE A 1 253 ? -11.696 16.699 23.292 1.00 40.25 253 PHE A N 1
ATOM 2061 C CA . PHE A 1 253 ? -11.794 17.555 22.107 1.00 40.25 253 PHE A CA 1
ATOM 2062 C C . PHE A 1 253 ? -12.222 18.967 22.540 1.00 40.25 253 PHE A C 1
ATOM 2064 O O . PHE A 1 253 ? -13.416 19.275 22.510 1.00 40.25 253 PHE A O 1
ATOM 2071 N N . PRO A 1 254 ? -11.302 19.856 22.970 1.00 34.62 254 PRO A N 1
ATOM 2072 C CA . PRO A 1 254 ? -11.665 21.226 23.302 1.00 34.62 254 PRO A CA 1
ATOM 2073 C C . PRO A 1 254 ? -12.013 21.972 22.007 1.00 34.62 254 PRO A C 1
ATOM 2075 O O . PRO A 1 254 ? -11.204 22.017 21.081 1.00 34.62 254 PRO A O 1
ATOM 2078 N N . GLY A 1 255 ? -13.209 22.563 21.938 1.00 40.88 255 GLY A N 1
ATOM 2079 C CA . GLY A 1 255 ? -13.569 23.529 20.889 1.00 40.88 255 GLY A CA 1
ATOM 2080 C C . GLY A 1 255 ? -14.618 23.100 19.860 1.00 40.88 255 GLY A C 1
ATOM 2081 O O . GLY A 1 255 ? -14.803 23.818 18.887 1.00 40.88 255 GLY A O 1
ATOM 2082 N N . TRP A 1 256 ? -15.323 21.982 20.052 1.00 38.38 256 TRP A N 1
ATOM 2083 C CA . TRP A 1 256 ? -16.472 21.620 19.210 1.00 38.38 256 TRP A CA 1
ATOM 2084 C C . TRP A 1 256 ? -17.771 22.087 19.887 1.00 38.38 256 TRP A C 1
ATOM 2086 O O . TRP A 1 256 ? -18.296 21.416 20.776 1.00 38.38 256 TRP A O 1
ATOM 2096 N N . GLY A 1 257 ? -18.265 23.274 19.521 1.00 37.47 257 GLY A N 1
ATOM 2097 C CA . GLY A 1 257 ? -19.498 23.855 20.068 1.00 37.47 257 GLY A CA 1
ATOM 2098 C C . GLY A 1 257 ? -20.740 23.502 19.239 1.00 37.47 257 GLY A C 1
ATOM 2099 O O . GLY A 1 257 ? -20.634 23.151 18.072 1.00 37.47 257 GLY A O 1
ATOM 2100 N N . ARG A 1 258 ? -21.957 23.650 19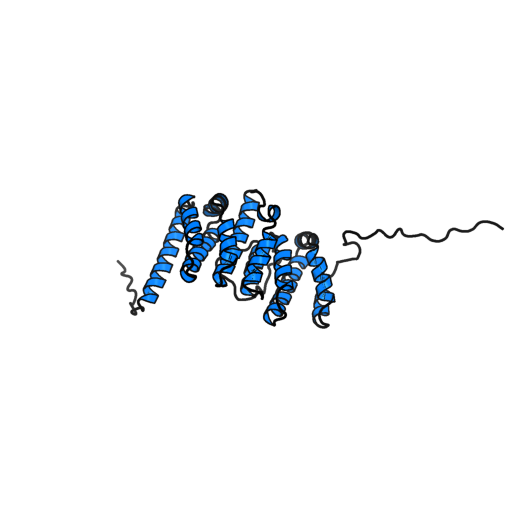.796 1.00 33.94 258 ARG A N 1
ATOM 2101 C CA . ARG A 1 258 ? -23.250 23.422 19.086 1.00 33.94 258 ARG A CA 1
ATOM 2102 C C . ARG A 1 258 ? -23.404 24.162 17.747 1.00 33.94 258 ARG A C 1
ATOM 2104 O O . ARG A 1 258 ? -24.240 23.775 16.938 1.00 33.94 258 ARG A O 1
ATOM 2111 N N . ALA A 1 259 ? -22.629 25.219 17.520 1.00 35.09 259 ALA A N 1
ATOM 2112 C CA . ALA A 1 259 ? -22.628 25.993 16.281 1.00 35.09 259 ALA A CA 1
ATOM 2113 C C . ALA A 1 259 ? -21.827 25.329 15.145 1.00 35.09 259 ALA A C 1
ATOM 2115 O O . ALA A 1 259 ? -21.898 25.775 14.005 1.00 35.09 259 ALA A O 1
ATOM 2116 N N . ASP A 1 260 ? -21.090 24.256 15.441 1.00 36.34 260 ASP A N 1
ATOM 2117 C CA . ASP A 1 260 ? -20.185 23.605 14.504 1.00 36.34 260 ASP A CA 1
ATOM 2118 C C . ASP A 1 260 ? -20.825 22.504 13.627 1.00 36.34 260 ASP A C 1
ATOM 2120 O O . ASP A 1 260 ? -20.135 21.798 12.887 1.00 36.34 260 ASP A O 1
ATOM 2124 N N . PHE A 1 261 ? -22.151 22.390 13.674 1.00 37.69 261 PHE A N 1
ATOM 2125 C CA . PHE A 1 261 ? -22.947 21.298 13.119 1.00 37.69 261 PHE A CA 1
ATOM 2126 C C . PHE A 1 261 ? -23.585 21.692 11.772 1.00 37.69 261 PHE A C 1
ATOM 2128 O O . PHE A 1 261 ? -24.281 22.712 11.722 1.00 37.69 261 PHE A O 1
ATOM 2135 N N . PRO A 1 262 ? -23.472 20.891 10.695 1.00 28.31 262 PRO A N 1
ATOM 2136 C CA . PRO A 1 262 ? -24.337 21.046 9.529 1.00 28.31 262 PRO A CA 1
ATOM 2137 C C . PRO A 1 262 ? -25.758 20.610 9.916 1.00 28.31 262 PRO A C 1
ATOM 2139 O O . PRO A 1 262 ? -25.964 19.475 10.340 1.00 28.31 262 PRO A O 1
ATOM 2142 N N . GLY A 1 263 ? -26.732 21.521 9.821 1.00 37.62 263 GLY A N 1
ATOM 2143 C CA . GLY A 1 263 ? -28.131 21.265 10.199 1.00 3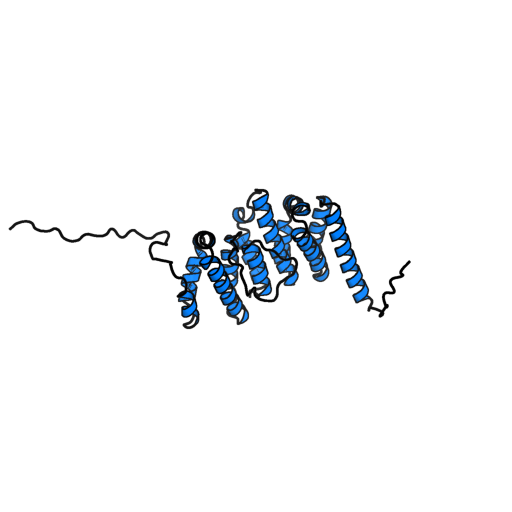7.62 263 GLY A CA 1
ATOM 2144 C C . GLY A 1 263 ? -28.555 21.805 11.569 1.00 37.62 263 GLY A C 1
ATOM 2145 O O . GLY A 1 263 ? -29.657 21.508 12.027 1.00 37.62 263 GLY A O 1
ATOM 2146 N N . GLY A 1 264 ? -27.729 22.628 12.225 1.00 29.98 264 GLY A N 1
ATOM 2147 C CA . GLY A 1 264 ? -28.164 23.398 13.389 1.00 29.98 264 GLY A CA 1
ATOM 2148 C C . GLY A 1 264 ? -29.293 24.357 13.006 1.00 29.98 264 GLY A C 1
ATOM 2149 O O . GLY A 1 264 ? -29.034 25.452 12.508 1.00 29.98 264 GLY A O 1
ATOM 2150 N N . ILE A 1 265 ? -30.544 23.948 13.235 1.00 30.66 265 ILE A N 1
ATOM 2151 C CA . ILE A 1 265 ? -31.709 24.833 13.189 1.00 30.66 265 ILE A CA 1
ATOM 2152 C C . ILE A 1 265 ? -31.365 26.038 14.068 1.00 30.66 265 ILE A C 1
ATOM 2154 O O . ILE A 1 265 ? -31.213 25.902 15.285 1.00 30.66 265 ILE A O 1
ATOM 2158 N N . ARG A 1 266 ? -31.211 27.220 13.454 1.00 34.78 266 ARG A N 1
ATOM 2159 C CA . ARG A 1 266 ? -31.212 28.490 14.182 1.00 34.78 266 ARG A CA 1
ATOM 2160 C C . ARG A 1 266 ? -32.561 28.566 14.881 1.00 34.78 266 ARG A C 1
ATOM 2162 O O . ARG A 1 266 ? -33.554 28.951 14.270 1.00 34.78 266 ARG A O 1
ATOM 2169 N N . GLY A 1 267 ? -32.600 28.175 16.152 1.00 31.55 267 GLY A N 1
ATOM 2170 C CA . GLY A 1 267 ? -33.708 28.502 17.028 1.00 31.55 267 GLY A CA 1
ATOM 2171 C C . GLY A 1 267 ? -33.864 30.013 16.990 1.00 31.55 267 GLY A C 1
ATOM 2172 O O . GLY A 1 267 ? -33.011 30.739 17.505 1.00 31.55 267 GLY A O 1
ATOM 2173 N N . ARG A 1 268 ? -34.911 30.482 16.301 1.00 31.12 268 ARG A N 1
ATOM 2174 C CA . ARG A 1 268 ? -35.415 31.849 16.412 1.00 31.12 268 ARG A CA 1
ATOM 2175 C C . ARG A 1 268 ? -35.462 32.155 17.902 1.00 31.12 268 ARG A C 1
ATOM 2177 O O . ARG A 1 268 ? -36.160 31.474 18.650 1.00 31.12 268 ARG A O 1
ATOM 2184 N N . ARG A 1 269 ? -34.680 33.142 18.330 1.00 32.38 269 ARG A N 1
ATOM 2185 C CA . ARG A 1 269 ? -34.767 33.685 19.677 1.00 32.38 269 ARG A CA 1
ATOM 2186 C C . ARG A 1 269 ? -36.152 34.332 19.761 1.00 32.38 269 ARG A C 1
ATOM 2188 O O . ARG A 1 269 ? -36.353 35.418 19.232 1.00 32.38 269 ARG A O 1
ATOM 2195 N N . GLY A 1 270 ? -37.121 33.597 20.302 1.00 30.59 270 GLY A N 1
ATOM 2196 C CA . GLY A 1 270 ? -38.418 34.136 20.678 1.00 30.59 270 GLY A CA 1
ATOM 2197 C C . GLY A 1 270 ? -38.185 35.124 21.807 1.00 30.59 270 GLY A C 1
ATOM 2198 O O . GLY A 1 270 ? -37.959 34.725 22.946 1.00 30.59 270 GLY A O 1
ATOM 2199 N N . THR A 1 271 ? -38.159 36.407 21.474 1.00 34.41 271 THR A N 1
ATOM 2200 C CA . THR A 1 271 ? -38.354 37.485 22.437 1.00 34.41 271 THR A CA 1
ATOM 2201 C C . THR A 1 271 ? -39.819 37.432 22.844 1.00 34.41 271 THR A C 1
ATOM 2203 O O . THR A 1 271 ? -40.698 37.834 22.084 1.00 34.41 271 THR A O 1
ATOM 2206 N N . GLY A 1 272 ? -40.081 36.819 23.994 1.00 31.72 272 GLY A N 1
ATOM 2207 C CA . GLY A 1 272 ? -41.384 36.883 24.630 1.00 31.72 272 GLY A CA 1
ATOM 2208 C C . GLY A 1 272 ? -41.651 38.288 25.161 1.00 31.72 272 GLY A C 1
ATOM 2209 O O . GLY A 1 272 ? -40.768 38.888 25.767 1.00 31.72 272 GLY A O 1
ATOM 2210 N N . GLY A 1 273 ? -42.888 38.742 24.963 1.00 32.06 273 GLY A N 1
ATOM 2211 C CA . GLY A 1 273 ? -43.604 39.533 25.958 1.00 32.06 273 GLY A CA 1
ATOM 2212 C C . GLY A 1 273 ? -43.535 41.050 25.835 1.00 32.06 273 GLY A C 1
ATOM 2213 O O . GLY A 1 273 ? -43.070 41.688 26.766 1.00 32.06 273 GLY A O 1
ATOM 2214 N N . ASP A 1 274 ? -44.114 41.610 24.771 1.00 37.06 274 ASP A N 1
ATOM 2215 C CA . ASP A 1 274 ? -44.823 42.891 24.873 1.00 37.06 274 ASP A CA 1
ATOM 2216 C C . ASP A 1 274 ? -46.322 42.612 24.712 1.00 37.06 274 ASP A C 1
ATOM 2218 O O . ASP A 1 274 ? -46.835 42.448 23.606 1.00 37.06 274 ASP A O 1
ATOM 2222 N N . THR A 1 275 ? -47.026 42.528 25.839 1.00 38.28 275 THR A N 1
ATOM 2223 C CA . THR A 1 275 ? -48.483 42.683 25.901 1.00 38.28 275 THR A CA 1
ATOM 2224 C C . THR A 1 275 ? -48.808 43.604 27.068 1.00 38.28 275 THR A C 1
ATOM 2226 O O . THR A 1 275 ? -49.122 43.146 28.162 1.00 38.28 275 THR A O 1
ATOM 2229 N N . ASN A 1 276 ? -48.721 44.909 26.821 1.00 34.44 276 ASN A N 1
ATOM 2230 C CA . ASN A 1 276 ? -49.556 45.895 27.494 1.00 34.44 276 ASN A CA 1
ATOM 2231 C C . ASN A 1 276 ? -50.536 46.428 26.446 1.00 34.44 276 ASN A C 1
ATOM 2233 O O . ASN A 1 276 ? -50.133 47.040 25.459 1.00 34.44 276 ASN A O 1
ATOM 2237 N N . GLY A 1 277 ? -51.819 46.152 26.658 1.00 31.61 277 GLY A N 1
ATOM 2238 C CA . GLY A 1 277 ? -52.945 46.659 25.881 1.00 31.61 277 GLY A CA 1
ATOM 2239 C C . GLY A 1 277 ? -54.187 46.717 26.780 1.00 31.61 277 GLY A C 1
ATOM 2240 O O . GLY A 1 277 ? -54.260 45.944 27.731 1.00 31.61 277 GLY A O 1
ATOM 2241 N N . PRO A 1 278 ? -55.104 47.665 26.539 1.00 42.06 278 PRO A N 1
ATOM 2242 C CA . PRO A 1 278 ? -55.797 48.421 27.583 1.00 42.06 278 PRO A CA 1
ATOM 2243 C C . PRO A 1 278 ? -57.121 47.791 28.038 1.00 42.06 278 PRO A C 1
ATOM 2245 O O . PRO A 1 278 ? -57.760 47.065 27.276 1.00 42.06 278 PRO A O 1
ATOM 2248 N N . GLY A 1 279 ? -57.552 48.152 29.251 1.00 33.25 279 GLY A N 1
ATOM 2249 C CA . GLY A 1 279 ? -58.844 47.788 29.842 1.00 33.25 279 GLY A CA 1
ATOM 2250 C C . GLY A 1 279 ? -58.795 47.817 31.357 1.00 33.25 279 GLY A C 1
ATOM 2251 O O . GLY A 1 279 ? -58.305 46.818 31.921 1.00 33.25 279 GLY A O 1
#

pLDDT: mean 77.23, std 21.54, range [28.31, 97.31]

Foldseek 3Di:
DDDPPPPDPPDDPVVVVVVVLVVVLVVVLVVLVVVLADDLVRLLVLLVCLVPDQPPVVLLSSLLSLLVCCVPRVPRCLVSCVVNPSLVSLLVQCQRLDPQSVLSSLSSVLSNLVSCVVVVPDPPCVVVVVLVVSLVNNCVNPVADAQQSLVSLVCSQQVNHDSGGDNDQPPDDDLPGDGPDLSSLVSLLSSLVSHDPDPRSVVSVVSSLVVLCSNVVSDVNSVVSNLVDVSVVVVLVVLVVDDPVSVVSSVPPPDDDLVSDDPSDPPDPPPDDDDDDDD

Secondary structure (DSSP, 8-state):
------------HHHHHHHHHHHHHHHHHHHHHHHS---HHHHHHHHHHHHH---HHHHHHHHHHHHHHHHH-HHHHHHHHHHTTTHHHHHHHTT-S-HHHHHHHHHHHHHHHHHHHHHT---HHHHTTHHHHHHHHHHHH-SS--HHHHHHHHHHHHT---SS---S------TT---S-THHHHHHHHHHHHS-S-HHHHHHHHHHHHHHHHHHHH-HHHHHHHHT-HHHHHHHHHTTTS-TTTHHHHTT-TT--GGGSTT----------------

Sequence (279 aa):
MAVFRINKVPLRPAQEVLKLRANLLVYLKQLVARQGTLLDAEMQALLNYLLVVEEDENLHDVLYLLITLLVDTPNAVGSTFIRNDALHVAFKRLSVLDESNRVYAIKLLGFHLHFSRIHKYDDLMDRYGLFDLMVERLHAVAPNLSVVTYNALFEVLINSISSRPQSAPKSLIAADTVIQQPQMIRVISELIYRSEKNAESTMVRQIFLQHLLSLCTQNTQNRRNSRFDTTLWNYNKWGRHQDQNERSMAYRFPGWGRADFPGGIRGRRGTGGDTNGPG